Protein AF-A0A161IKI2-F1 (afdb_monomer_lite)

InterPro domains:
  IPR018076 Type II secretion system protein GspF domain [PF00482] (175-266)

Structure (mmCIF, N/CA/C/O backbone):
data_AF-A0A161IKI2-F1
#
_entry.id   AF-A0A161IKI2-F1
#
loop_
_atom_site.group_PDB
_atom_site.id
_atom_site.type_symbol
_atom_site.label_atom_id
_atom_site.label_alt_id
_atom_site.label_comp_id
_atom_site.label_asym_id
_atom_site.label_entity_id
_atom_site.label_seq_id
_atom_site.pdbx_PDB_ins_code
_atom_site.Cartn_x
_atom_site.Cartn_y
_atom_site.Cartn_z
_atom_site.occupancy
_atom_site.B_iso_or_equiv
_atom_site.auth_seq_id
_atom_site.auth_comp_id
_atom_site.auth_asym_id
_atom_site.auth_atom_id
_atom_site.pdbx_PDB_model_num
ATOM 1 N N . MET A 1 1 ? 37.935 5.167 -38.528 1.00 53.22 1 MET A N 1
ATOM 2 C CA . MET A 1 1 ? 38.241 5.316 -37.086 1.00 53.22 1 MET A CA 1
ATOM 3 C C . MET A 1 1 ? 38.721 3.971 -36.573 1.00 53.22 1 MET A C 1
ATOM 5 O O . MET A 1 1 ? 38.191 2.967 -37.030 1.00 53.22 1 MET A O 1
ATOM 9 N N . THR A 1 2 ? 39.743 3.918 -35.716 1.00 79.94 2 THR A N 1
ATOM 10 C CA . THR A 1 2 ? 40.257 2.631 -35.223 1.00 79.94 2 THR A CA 1
ATOM 11 C C . THR A 1 2 ? 39.211 1.949 -34.329 1.00 79.94 2 THR A C 1
ATOM 13 O O . THR A 1 2 ? 38.494 2.644 -33.603 1.00 79.94 2 THR A O 1
ATOM 16 N N . PRO A 1 3 ? 39.105 0.608 -34.340 1.00 67.31 3 PRO A N 1
ATOM 17 C CA . PRO A 1 3 ? 38.161 -0.118 -33.481 1.00 67.31 3 PRO A CA 1
ATOM 18 C C . PRO A 1 3 ? 38.389 0.181 -31.988 1.00 67.31 3 PRO A C 1
ATOM 20 O O . PRO A 1 3 ? 37.441 0.224 -31.208 1.00 67.31 3 PRO A O 1
ATOM 23 N N . ALA A 1 4 ? 39.629 0.508 -31.606 1.00 61.78 4 ALA A N 1
ATOM 24 C CA . ALA A 1 4 ? 39.979 0.988 -30.271 1.00 61.78 4 ALA A CA 1
ATOM 25 C C . ALA A 1 4 ? 39.339 2.348 -29.923 1.00 61.78 4 ALA A C 1
ATOM 27 O O . ALA A 1 4 ? 38.861 2.532 -28.807 1.00 61.78 4 ALA A O 1
ATOM 28 N N . ALA A 1 5 ? 39.278 3.288 -30.873 1.00 67.00 5 ALA A N 1
ATOM 29 C CA . ALA A 1 5 ? 38.638 4.588 -30.662 1.00 67.00 5 ALA A CA 1
ATOM 30 C C . ALA A 1 5 ? 37.111 4.462 -30.533 1.00 67.00 5 ALA A C 1
ATOM 32 O O . ALA A 1 5 ? 36.503 5.143 -29.710 1.00 67.00 5 ALA A O 1
ATOM 33 N N . LEU A 1 6 ? 36.500 3.549 -31.295 1.00 67.69 6 LEU A N 1
ATOM 34 C CA . LEU A 1 6 ? 35.080 3.208 -31.162 1.00 67.69 6 LEU A CA 1
ATOM 35 C C . LEU A 1 6 ? 34.777 2.574 -29.798 1.00 67.69 6 LEU A C 1
ATOM 37 O O . LEU A 1 6 ? 33.847 3.006 -29.122 1.00 67.69 6 LEU A O 1
ATOM 41 N N . GLY A 1 7 ? 35.597 1.618 -29.351 1.00 62.91 7 GLY A N 1
ATOM 42 C CA . GLY A 1 7 ? 35.457 1.002 -28.028 1.00 62.91 7 GLY A CA 1
ATOM 43 C C . GLY A 1 7 ? 35.599 2.006 -26.879 1.00 62.91 7 GLY A C 1
ATOM 44 O O . GLY A 1 7 ? 34.795 1.995 -25.948 1.00 62.91 7 GLY A O 1
ATOM 45 N N . ALA A 1 8 ? 36.567 2.923 -26.969 1.00 69.38 8 ALA A N 1
ATOM 46 C CA . ALA A 1 8 ? 36.765 3.976 -25.972 1.00 69.38 8 ALA A CA 1
ATOM 47 C C . ALA A 1 8 ? 35.570 4.941 -25.893 1.00 69.38 8 ALA A C 1
ATOM 49 O O . ALA A 1 8 ? 35.154 5.321 -24.799 1.00 69.38 8 ALA A O 1
ATOM 50 N N . LEU A 1 9 ? 34.982 5.299 -27.038 1.00 69.75 9 LEU A N 1
ATOM 51 C CA . LEU A 1 9 ? 33.833 6.201 -27.108 1.00 69.75 9 LEU A CA 1
ATOM 52 C C . LEU A 1 9 ? 32.558 5.545 -26.550 1.00 69.75 9 LEU A C 1
ATOM 54 O O . LEU A 1 9 ? 31.821 6.173 -25.793 1.00 69.75 9 LEU A O 1
ATOM 58 N N . VAL A 1 10 ? 32.346 4.258 -26.840 1.00 64.81 10 VAL A N 1
ATOM 59 C CA . VAL A 1 10 ? 31.252 3.459 -26.263 1.00 64.81 10 VAL A CA 1
ATOM 60 C C . VAL A 1 10 ? 31.408 3.319 -24.745 1.00 64.81 10 VAL A C 1
ATOM 62 O O . VAL A 1 10 ? 30.442 3.522 -24.007 1.00 64.81 10 VAL A O 1
ATOM 65 N N . GLY A 1 11 ? 32.624 3.042 -24.263 1.00 64.56 11 GLY A N 1
ATOM 66 C CA . GLY A 1 11 ? 32.928 2.973 -22.832 1.00 64.56 11 GLY A CA 1
ATOM 67 C C . GLY A 1 11 ? 32.709 4.306 -22.112 1.00 64.56 11 GLY A C 1
ATOM 68 O O . GLY A 1 11 ? 32.160 4.324 -21.011 1.00 64.56 11 GLY A O 1
ATOM 69 N N . LEU A 1 12 ? 33.055 5.427 -22.752 1.00 73.38 12 LEU A N 1
ATOM 70 C CA . LEU A 1 12 ? 32.809 6.771 -22.226 1.00 73.38 12 LEU A CA 1
ATOM 71 C C . LEU A 1 12 ? 31.316 7.084 -22.116 1.00 73.38 12 LEU A C 1
ATOM 73 O O . LEU A 1 12 ? 30.890 7.594 -21.086 1.00 73.38 12 LEU A O 1
ATOM 77 N N . ILE A 1 13 ? 30.513 6.750 -23.130 1.00 63.44 13 ILE A N 1
ATOM 78 C CA . ILE A 1 13 ? 29.061 6.990 -23.109 1.00 63.44 13 ILE A CA 1
ATOM 79 C C . ILE A 1 13 ? 28.379 6.114 -22.049 1.00 63.44 13 ILE A C 1
ATOM 81 O O . ILE A 1 13 ? 27.569 6.616 -21.268 1.00 63.44 13 ILE A O 1
ATOM 85 N N . ALA A 1 14 ? 28.735 4.827 -21.970 1.00 59.94 14 ALA A N 1
ATOM 86 C CA . ALA A 1 14 ? 28.201 3.913 -20.960 1.00 59.94 14 ALA A CA 1
ATOM 87 C C . ALA A 1 14 ? 28.621 4.320 -19.535 1.00 59.94 14 ALA A C 1
ATOM 89 O O . ALA A 1 14 ? 27.790 4.351 -18.626 1.00 59.94 14 ALA A O 1
ATOM 90 N N . GLY A 1 15 ? 29.889 4.698 -19.349 1.00 65.31 15 GLY A N 1
ATOM 91 C CA . GLY A 1 15 ? 30.415 5.202 -18.081 1.00 65.31 15 GLY A CA 1
ATOM 92 C C . GLY A 1 15 ? 29.768 6.522 -17.661 1.00 65.31 15 GLY A C 1
ATOM 93 O O . GLY A 1 15 ? 29.377 6.671 -16.506 1.00 65.31 15 GLY A O 1
ATOM 94 N N . LEU A 1 16 ? 29.567 7.455 -18.597 1.00 69.00 16 LEU A N 1
ATOM 95 C CA . LEU A 1 16 ? 28.878 8.722 -18.345 1.00 69.00 16 LEU A CA 1
ATOM 96 C C . LEU A 1 16 ? 27.410 8.491 -17.963 1.00 69.00 16 LEU A C 1
ATOM 98 O O . LEU A 1 16 ? 26.922 9.109 -17.019 1.00 69.00 16 LEU A O 1
ATOM 102 N N . GLY A 1 17 ? 26.725 7.558 -18.633 1.00 56.88 17 GLY A N 1
ATOM 103 C CA . GLY A 1 17 ? 25.372 7.132 -18.270 1.00 56.88 17 GLY A CA 1
ATOM 104 C C . GLY A 1 17 ? 25.302 6.575 -16.845 1.00 56.88 17 GLY A C 1
ATOM 105 O O . GLY A 1 17 ? 24.459 7.000 -16.055 1.00 56.88 17 GLY A O 1
ATOM 106 N N . LEU A 1 18 ? 26.241 5.698 -16.475 1.00 63.50 18 LEU A N 1
ATOM 107 C CA . LEU A 1 18 ? 26.339 5.130 -15.126 1.00 63.50 18 LEU A CA 1
ATOM 108 C C . LEU A 1 18 ? 26.611 6.211 -14.059 1.00 63.50 18 LEU A C 1
ATOM 110 O O . LEU A 1 18 ? 25.996 6.205 -12.991 1.00 63.50 18 LEU A O 1
ATOM 114 N N . VAL A 1 19 ? 27.490 7.175 -14.356 1.00 70.31 19 VAL A N 1
ATOM 115 C CA . VAL A 1 19 ? 27.833 8.300 -13.466 1.00 70.31 19 VAL A CA 1
ATOM 116 C C . VAL A 1 19 ? 26.664 9.279 -13.309 1.00 70.31 19 VAL A C 1
ATOM 118 O O . VAL A 1 19 ? 26.424 9.779 -12.207 1.00 70.31 19 VAL A O 1
ATOM 121 N N . LEU A 1 20 ? 25.886 9.536 -14.362 1.00 63.03 20 LEU A N 1
ATOM 122 C CA . LEU A 1 20 ? 24.679 10.368 -14.286 1.00 63.03 20 LEU A CA 1
ATOM 123 C C . LEU A 1 20 ? 23.581 9.706 -13.443 1.00 63.03 20 LEU A C 1
ATOM 125 O O . LEU A 1 20 ? 22.958 10.376 -12.619 1.00 63.03 20 LEU A O 1
ATOM 129 N N . VAL A 1 21 ? 23.404 8.387 -13.553 1.00 57.03 21 VAL A N 1
ATOM 130 C CA . VAL A 1 21 ? 22.492 7.624 -12.683 1.00 57.03 21 VAL A CA 1
ATOM 131 C C . VAL A 1 21 ? 22.960 7.668 -11.227 1.00 57.03 21 VAL A C 1
ATOM 133 O O . VAL A 1 21 ? 22.181 8.022 -10.341 1.00 57.03 21 VAL A O 1
ATOM 136 N N . ALA A 1 22 ? 24.240 7.384 -10.966 1.00 62.97 22 ALA A N 1
ATOM 137 C CA . ALA A 1 22 ? 24.797 7.398 -9.613 1.00 62.97 22 ALA A CA 1
ATOM 138 C C . ALA A 1 22 ? 24.740 8.797 -8.971 1.00 62.97 22 ALA A C 1
ATOM 140 O O . ALA A 1 22 ? 24.419 8.936 -7.790 1.00 62.97 22 ALA A O 1
ATOM 141 N N . SER A 1 23 ? 25.003 9.852 -9.746 1.00 61.38 23 SER A N 1
ATOM 142 C CA . SER A 1 23 ? 24.927 11.236 -9.268 1.00 61.38 23 SER A CA 1
ATOM 143 C C . SER A 1 23 ? 23.487 11.717 -9.064 1.00 61.38 23 SER A C 1
ATOM 145 O O . SER A 1 23 ? 23.227 12.419 -8.087 1.00 61.38 23 SER A O 1
ATOM 147 N N . GLY A 1 24 ? 22.538 11.290 -9.901 1.00 53.19 24 GLY A N 1
ATOM 148 C CA . GLY A 1 24 ? 21.109 11.568 -9.731 1.00 53.19 24 GLY A CA 1
ATOM 149 C C . GLY A 1 24 ? 20.514 10.908 -8.485 1.00 53.19 24 GLY A C 1
ATOM 150 O O . GLY A 1 24 ? 19.720 11.528 -7.781 1.00 53.19 24 GLY A O 1
ATOM 151 N N . VAL A 1 25 ? 20.951 9.688 -8.159 1.00 58.97 25 VAL A N 1
ATOM 152 C CA . VAL A 1 25 ? 20.586 8.996 -6.910 1.00 58.97 25 VAL A CA 1
ATOM 153 C C . VAL A 1 25 ? 21.212 9.685 -5.688 1.00 58.97 25 VAL A C 1
ATOM 155 O O . VAL A 1 25 ? 20.575 9.780 -4.641 1.00 58.97 25 VAL A O 1
ATOM 158 N N . ARG A 1 26 ? 22.426 10.239 -5.819 1.00 51.78 26 ARG A N 1
ATOM 159 C CA . ARG A 1 26 ? 23.157 10.889 -4.714 1.00 51.78 26 ARG A CA 1
ATOM 160 C C . ARG A 1 26 ? 22.729 12.338 -4.436 1.00 51.78 26 ARG A C 1
ATOM 162 O O . ARG A 1 26 ? 22.890 12.799 -3.311 1.00 51.78 26 ARG A O 1
ATOM 169 N N . ARG A 1 27 ? 22.175 13.057 -5.423 1.00 47.88 27 ARG A N 1
ATOM 170 C CA . ARG A 1 27 ? 21.750 14.471 -5.298 1.00 47.88 27 ARG A CA 1
ATOM 171 C C . ARG A 1 27 ? 20.345 14.679 -4.716 1.00 47.88 27 ARG A C 1
ATOM 173 O O . ARG A 1 27 ? 19.950 15.819 -4.510 1.00 47.88 27 ARG A O 1
ATOM 180 N N . ARG A 1 28 ? 19.586 13.623 -4.405 1.00 49.91 28 ARG A N 1
ATOM 181 C CA . ARG A 1 28 ? 18.212 13.740 -3.874 1.00 49.91 28 ARG A CA 1
ATOM 182 C C . ARG A 1 28 ? 18.156 13.942 -2.355 1.00 49.91 28 ARG A C 1
ATOM 184 O O . ARG A 1 28 ? 17.514 13.180 -1.639 1.00 49.91 28 ARG A O 1
ATOM 191 N N . ARG A 1 29 ? 18.786 15.009 -1.860 1.00 41.00 29 ARG A N 1
ATOM 192 C CA . ARG A 1 29 ? 18.365 15.640 -0.602 1.00 41.00 29 ARG A CA 1
ATOM 193 C C . ARG A 1 29 ? 18.055 17.117 -0.857 1.00 41.00 29 ARG A C 1
ATOM 195 O O . ARG A 1 29 ? 18.974 17.908 -1.003 1.00 41.00 29 ARG A O 1
ATOM 202 N N . ILE A 1 30 ? 16.751 17.420 -0.808 1.00 47.75 30 ILE A N 1
ATOM 203 C CA . ILE A 1 30 ? 16.123 18.712 -0.469 1.00 47.75 30 ILE A CA 1
ATOM 204 C C . ILE A 1 30 ? 16.106 19.792 -1.574 1.00 47.75 30 ILE A C 1
ATOM 206 O O . ILE A 1 30 ? 17.152 20.283 -1.978 1.00 47.75 30 ILE A O 1
ATOM 210 N N . SER A 1 31 ? 14.909 20.290 -1.922 1.00 37.66 31 SER A N 1
ATOM 211 C CA . SER A 1 31 ? 14.646 21.742 -1.935 1.00 37.66 31 SER A CA 1
ATOM 212 C C . SER A 1 31 ? 13.172 22.061 -1.643 1.00 37.66 31 SER A C 1
ATOM 214 O O . SER A 1 31 ? 12.256 21.306 -1.955 1.00 37.66 31 SER A O 1
ATOM 216 N N . LEU A 1 32 ? 12.990 23.186 -0.953 1.00 43.16 32 LEU A N 1
ATOM 217 C CA . LEU A 1 32 ? 11.772 23.728 -0.340 1.00 43.16 32 LEU A CA 1
ATOM 218 C C . LEU A 1 32 ? 10.740 24.283 -1.342 1.00 43.16 32 LEU A C 1
ATOM 220 O O . LEU A 1 32 ? 9.734 24.861 -0.928 1.00 43.16 32 LEU A O 1
ATOM 224 N N . ASP A 1 33 ? 10.963 24.088 -2.638 1.00 47.38 33 ASP A N 1
ATOM 225 C CA . ASP A 1 33 ? 10.169 24.693 -3.713 1.00 47.38 33 ASP A CA 1
ATOM 226 C C . ASP A 1 33 ? 8.793 24.011 -3.883 1.00 47.38 33 ASP A C 1
ATOM 228 O O . ASP A 1 33 ? 7.840 24.608 -4.384 1.00 47.38 33 ASP A O 1
ATOM 232 N N . GLU A 1 34 ? 8.646 22.783 -3.368 1.00 49.84 34 GLU A N 1
ATOM 233 C CA . GLU A 1 34 ? 7.439 21.943 -3.471 1.00 49.84 34 GLU A CA 1
ATOM 234 C C . GLU A 1 34 ? 6.262 22.441 -2.594 1.00 49.84 34 GLU A C 1
ATOM 236 O O . GLU A 1 34 ? 5.126 21.996 -2.755 1.00 49.84 34 GLU A O 1
ATOM 241 N N . ARG A 1 35 ? 6.486 23.423 -1.700 1.00 50.16 35 ARG A N 1
ATOM 242 C CA . ARG A 1 35 ? 5.438 23.991 -0.819 1.00 50.16 35 ARG A CA 1
ATOM 243 C C . ARG A 1 35 ? 4.521 25.018 -1.494 1.00 50.16 35 ARG A C 1
ATOM 245 O O . ARG A 1 35 ? 3.471 25.332 -0.940 1.00 50.16 35 ARG A O 1
ATOM 252 N N . LEU A 1 36 ? 4.884 25.534 -2.670 1.00 51.06 36 LEU A N 1
ATOM 253 C CA . LEU A 1 36 ? 4.123 26.586 -3.368 1.00 51.06 36 LEU A CA 1
ATOM 254 C C . LEU A 1 36 ? 3.281 26.068 -4.549 1.00 51.06 36 LEU A C 1
ATOM 256 O O . LEU A 1 36 ? 2.472 26.812 -5.104 1.00 51.06 36 LEU A O 1
ATOM 260 N N . ALA A 1 37 ? 3.396 24.781 -4.889 1.00 52.16 37 ALA A N 1
ATOM 261 C CA . ALA A 1 37 ? 2.654 24.158 -5.984 1.00 52.16 37 ALA A CA 1
ATOM 262 C C . ALA A 1 37 ? 1.118 24.024 -5.805 1.00 52.16 37 ALA A C 1
ATOM 264 O O . ALA A 1 37 ? 0.431 23.984 -6.830 1.00 52.16 37 ALA A O 1
ATOM 265 N N . PRO A 1 38 ? 0.510 23.980 -4.595 1.00 52.00 38 PRO A N 1
ATOM 266 C CA . PRO A 1 38 ? -0.932 23.729 -4.507 1.00 52.00 38 PRO A CA 1
ATOM 267 C C . PRO A 1 38 ? -1.823 24.918 -4.921 1.00 52.00 38 PRO A C 1
ATOM 269 O O . PRO A 1 38 ? -3.029 24.729 -5.088 1.00 52.00 38 PRO A O 1
ATOM 272 N N . THR A 1 39 ? -1.276 26.121 -5.139 1.00 49.91 39 THR A N 1
ATOM 273 C CA . THR A 1 39 ? -2.086 27.337 -5.378 1.00 49.91 39 THR A CA 1
ATOM 274 C C . THR A 1 39 ? -2.294 27.685 -6.856 1.00 49.91 39 THR A C 1
ATOM 276 O O . THR A 1 39 ? -3.120 28.538 -7.174 1.00 49.91 39 THR A O 1
ATOM 279 N N . LEU A 1 40 ? -1.619 27.011 -7.791 1.00 46.28 40 LEU A N 1
ATOM 280 C CA . LEU A 1 40 ? -1.776 27.273 -9.226 1.00 46.28 40 LEU A CA 1
ATOM 281 C C . LEU A 1 40 ? -2.424 26.073 -9.917 1.00 46.28 40 LEU A C 1
ATOM 283 O O . LEU A 1 40 ? -1.767 25.225 -10.510 1.00 46.28 40 LEU A O 1
ATOM 287 N N . ARG A 1 41 ? -3.758 26.015 -9.843 1.00 52.22 41 ARG A N 1
ATOM 288 C CA . ARG A 1 41 ? -4.591 25.162 -10.703 1.00 52.22 41 ARG A CA 1
ATOM 289 C C . ARG A 1 41 ? -4.964 25.916 -11.983 1.00 52.22 41 ARG A C 1
ATOM 291 O O . ARG A 1 41 ? -5.851 26.767 -11.925 1.00 52.22 41 ARG A O 1
ATOM 298 N N . PRO A 1 42 ? -4.471 25.496 -13.155 1.00 45.06 42 PRO A N 1
ATOM 299 C CA . PRO A 1 42 ? -5.238 25.593 -14.384 1.00 45.06 42 PRO A CA 1
ATOM 300 C C . PRO A 1 42 ? -5.970 24.268 -14.613 1.00 45.06 42 PRO A C 1
ATOM 302 O O . PRO A 1 42 ? -5.373 23.200 -14.743 1.00 45.06 42 PRO A O 1
ATOM 305 N N . ARG A 1 43 ? -7.303 24.336 -14.650 1.00 44.19 43 ARG A N 1
ATOM 306 C CA . ARG A 1 43 ? -8.145 23.292 -15.238 1.00 44.19 43 ARG A CA 1
ATOM 307 C C . ARG A 1 43 ? -7.892 23.281 -16.746 1.00 44.19 43 ARG A C 1
ATOM 309 O O . ARG A 1 43 ? -8.475 24.103 -17.442 1.00 44.19 43 ARG A O 1
ATOM 316 N N . ASP A 1 44 ? -7.125 22.325 -17.255 1.00 39.47 44 ASP A N 1
ATOM 317 C CA . ASP A 1 44 ? -7.138 22.022 -18.688 1.00 39.47 44 ASP A CA 1
ATOM 318 C C . ASP A 1 44 ? -8.035 20.811 -18.961 1.00 39.47 44 ASP A C 1
ATOM 320 O O . ASP A 1 44 ? -7.640 19.648 -18.898 1.00 39.47 44 ASP A O 1
ATOM 324 N N . ARG A 1 45 ? -9.298 21.120 -19.270 1.00 44.19 45 ARG A N 1
ATOM 325 C CA . ARG A 1 45 ? -10.131 20.287 -20.139 1.00 44.19 45 ARG A CA 1
ATOM 326 C C . ARG A 1 45 ? -9.679 20.572 -21.569 1.00 44.19 45 ARG A C 1
ATOM 328 O O . ARG A 1 45 ? -10.021 21.628 -22.092 1.00 44.19 45 ARG A O 1
ATOM 335 N N . ARG A 1 46 ? -8.959 19.657 -22.222 1.00 32.97 46 ARG A N 1
ATOM 336 C CA . ARG A 1 46 ? -8.732 19.750 -23.674 1.00 32.97 46 ARG A CA 1
ATOM 337 C C . ARG A 1 46 ? -9.035 18.430 -24.379 1.00 32.97 46 ARG A C 1
ATOM 339 O O . ARG A 1 46 ? -8.316 17.450 -24.239 1.00 32.97 46 ARG A O 1
ATOM 346 N N . SER A 1 47 ? -10.167 18.472 -25.084 1.00 34.47 47 SER A N 1
ATOM 347 C CA . SER A 1 47 ? -10.572 17.754 -26.297 1.00 34.47 47 SER A CA 1
ATOM 348 C C . SER A 1 47 ? -9.672 16.632 -26.810 1.00 34.47 47 SER A C 1
ATOM 350 O O . SER A 1 47 ? -8.639 16.875 -27.424 1.00 34.47 47 SER A O 1
ATOM 352 N N . ALA A 1 48 ? -10.201 15.412 -26.732 1.00 49.38 48 ALA A N 1
ATOM 353 C CA . ALA A 1 48 ? -9.736 14.222 -27.443 1.00 49.38 48 ALA A CA 1
ATOM 354 C C . ALA A 1 48 ? -10.156 14.181 -28.936 1.00 49.38 48 ALA A C 1
ATOM 356 O O . ALA A 1 48 ? -10.196 13.112 -29.528 1.00 49.38 48 ALA A O 1
ATOM 357 N N . LEU A 1 49 ? -10.501 15.323 -29.546 1.00 45.16 49 LEU A N 1
ATOM 358 C CA . LEU A 1 49 ? -11.064 15.403 -30.909 1.00 45.16 49 LEU A CA 1
ATOM 359 C C . LEU A 1 49 ? -10.131 16.038 -31.956 1.00 45.16 49 LEU A C 1
ATOM 361 O O . LEU A 1 49 ? -10.540 16.240 -33.090 1.00 45.16 49 LEU A O 1
ATOM 365 N N . LEU A 1 50 ? -8.884 16.344 -31.592 1.00 41.25 50 LEU A N 1
ATOM 366 C CA . LEU A 1 50 ? -7.866 16.911 -32.489 1.00 41.25 50 LEU A CA 1
ATOM 367 C C . LEU A 1 50 ? -6.513 16.241 -32.232 1.00 41.25 50 LEU A C 1
ATOM 369 O O . LEU A 1 50 ? -5.524 16.885 -31.891 1.00 41.25 50 LEU A O 1
ATOM 373 N N . ARG A 1 51 ? -6.484 14.913 -32.344 1.00 35.97 51 ARG A N 1
ATOM 374 C CA . ARG A 1 51 ? -5.233 14.154 -32.408 1.00 35.97 51 ARG A CA 1
ATOM 375 C C . ARG A 1 51 ? -5.151 13.478 -33.767 1.00 35.97 51 ARG A C 1
ATOM 377 O O . ARG A 1 51 ? -5.182 12.262 -33.867 1.00 35.97 51 ARG A O 1
ATOM 384 N N . ASP A 1 52 ? -5.098 14.312 -34.797 1.00 40.16 52 ASP A N 1
ATOM 385 C CA . ASP A 1 52 ? -4.551 13.904 -36.081 1.00 40.16 52 ASP A CA 1
ATOM 386 C C . ASP A 1 52 ? -3.052 14.192 -36.000 1.00 40.16 52 ASP A C 1
ATOM 388 O O . ASP A 1 52 ? -2.623 15.323 -35.763 1.00 40.16 52 ASP A O 1
ATOM 392 N N . SER A 1 53 ? -2.252 13.137 -36.018 1.00 39.59 53 SER A N 1
ATOM 393 C CA . SER A 1 53 ? -0.797 13.226 -36.050 1.00 39.59 53 SER A CA 1
ATOM 394 C C . SER A 1 53 ? -0.362 12.534 -37.324 1.00 39.59 53 SER A C 1
ATOM 396 O O . SER A 1 53 ? -0.096 11.335 -37.333 1.00 39.59 53 SER A O 1
ATOM 398 N N . ASP A 1 54 ? -0.339 13.312 -38.403 1.00 42.03 54 ASP A N 1
ATOM 399 C CA . ASP A 1 54 ? 0.337 12.956 -39.640 1.00 42.03 54 ASP A CA 1
ATOM 400 C C . ASP A 1 54 ? 1.811 12.671 -39.331 1.00 42.03 54 ASP A C 1
ATOM 402 O O . ASP A 1 54 ? 2.607 13.571 -39.053 1.00 42.03 54 ASP A O 1
ATOM 406 N N . VAL A 1 55 ? 2.173 11.390 -39.354 1.00 46.94 55 VAL A N 1
ATOM 407 C CA . VAL A 1 55 ? 3.566 10.945 -39.333 1.00 46.94 55 VAL A CA 1
ATOM 408 C C . VAL A 1 55 ? 4.086 11.002 -40.776 1.00 46.94 55 VAL A C 1
ATOM 410 O O . VAL A 1 55 ? 3.496 10.361 -41.652 1.00 46.94 55 VAL A O 1
ATOM 413 N N . PRO A 1 56 ? 5.174 11.738 -41.072 1.00 43.28 56 PRO A N 1
ATOM 414 C CA . PRO A 1 56 ? 5.769 11.753 -42.404 1.00 43.28 56 PRO A CA 1
ATOM 415 C C . PRO A 1 56 ? 6.250 10.347 -42.805 1.00 43.28 56 PRO A C 1
ATOM 417 O O . PRO A 1 56 ? 7.192 9.807 -42.225 1.00 43.28 56 PRO A O 1
ATOM 420 N N . ARG A 1 57 ? 5.593 9.748 -43.806 1.00 46.94 57 ARG A N 1
ATOM 421 C CA . ARG A 1 57 ? 5.890 8.411 -44.355 1.00 46.94 57 ARG A CA 1
ATOM 422 C C . ARG A 1 57 ? 7.095 8.451 -45.296 1.00 46.94 57 ARG A C 1
ATOM 424 O O . ARG A 1 57 ? 6.928 8.504 -46.514 1.00 46.94 57 ARG A O 1
ATOM 431 N N . THR A 1 58 ? 8.310 8.446 -44.753 1.00 48.75 58 THR A N 1
ATOM 432 C CA . THR A 1 58 ? 9.542 8.533 -45.564 1.00 48.75 58 THR A CA 1
ATOM 433 C C . THR A 1 58 ? 10.491 7.331 -45.443 1.00 48.75 58 THR A C 1
ATOM 435 O O . THR A 1 58 ? 11.645 7.445 -45.845 1.00 48.75 58 THR A O 1
ATOM 438 N N . LEU A 1 59 ? 10.048 6.158 -44.952 1.00 44.59 59 LEU A N 1
ATOM 439 C CA . LEU A 1 59 ? 10.952 5.021 -44.671 1.00 44.59 59 LEU A CA 1
ATOM 440 C C . LEU A 1 59 ? 10.470 3.618 -45.133 1.00 44.59 59 LEU A C 1
ATOM 442 O O . LEU A 1 59 ? 10.418 2.697 -44.334 1.00 44.59 59 LEU A O 1
ATOM 446 N N . GLY A 1 60 ? 10.255 3.412 -46.439 1.00 67.00 60 GLY A N 1
ATOM 447 C CA . GLY A 1 60 ? 10.489 2.138 -47.170 1.00 67.00 60 GLY A CA 1
ATOM 448 C C . GLY A 1 60 ? 9.983 0.768 -46.622 1.00 67.00 60 GLY A C 1
ATOM 449 O O . GLY A 1 60 ? 9.164 0.682 -45.714 1.00 67.00 60 GLY A O 1
ATOM 450 N N . PRO A 1 61 ? 10.465 -0.369 -47.187 1.00 62.25 61 PRO A N 1
ATOM 451 C CA . PRO A 1 61 ? 10.010 -1.738 -46.854 1.00 62.25 61 PRO A CA 1
ATOM 452 C C . PRO A 1 61 ? 10.245 -2.167 -45.397 1.00 62.25 61 PRO A C 1
ATOM 454 O O . PRO A 1 61 ? 9.586 -3.080 -44.902 1.00 62.25 61 PRO A O 1
ATOM 457 N N . LEU A 1 62 ? 11.177 -1.502 -44.712 1.00 50.16 62 LEU A N 1
ATOM 458 C CA . LEU A 1 62 ? 11.503 -1.733 -43.305 1.00 50.16 62 LEU A CA 1
ATOM 459 C C . LEU A 1 62 ? 10.345 -1.394 -42.365 1.00 50.16 62 LEU A C 1
ATOM 461 O O . LEU A 1 62 ? 10.183 -2.064 -41.346 1.00 50.16 62 LEU A O 1
ATOM 465 N N . GLU A 1 63 ? 9.500 -0.432 -42.743 1.00 54.66 63 GLU A N 1
ATOM 466 C CA . GLU A 1 63 ? 8.290 -0.068 -42.008 1.00 54.66 63 GLU A CA 1
ATOM 467 C C . GLU A 1 63 ? 7.334 -1.263 -41.876 1.00 54.66 63 GLU A C 1
ATOM 469 O O . GLU A 1 63 ? 6.771 -1.476 -40.812 1.00 54.66 63 GLU A O 1
ATOM 474 N N . ARG A 1 64 ? 7.221 -2.135 -42.889 1.00 58.22 64 ARG A N 1
ATOM 475 C CA . ARG A 1 64 ? 6.311 -3.300 -42.845 1.00 58.22 64 ARG A CA 1
ATOM 476 C C . ARG A 1 64 ? 6.797 -4.448 -41.956 1.00 58.22 64 ARG A C 1
ATOM 478 O O . ARG A 1 64 ? 5.977 -5.239 -41.503 1.00 58.22 64 ARG A O 1
ATOM 485 N N . LEU A 1 65 ? 8.104 -4.542 -41.710 1.00 58.88 65 LEU A N 1
ATOM 486 C CA . LEU A 1 65 ? 8.703 -5.555 -40.831 1.00 58.88 65 LEU A CA 1
ATOM 487 C C . LEU A 1 65 ? 8.758 -5.093 -39.369 1.00 58.88 65 LEU A C 1
ATOM 489 O O . LEU A 1 65 ? 8.584 -5.906 -38.466 1.00 58.88 65 LEU A O 1
ATOM 493 N N . LEU A 1 66 ? 8.975 -3.794 -39.135 1.00 55.22 66 LEU A N 1
ATOM 494 C CA . LEU A 1 66 ? 9.034 -3.200 -37.795 1.00 55.22 66 LEU A CA 1
ATOM 495 C C . LEU A 1 66 ? 7.667 -2.757 -37.261 1.00 55.22 66 LEU A C 1
ATOM 497 O O . LEU A 1 66 ? 7.490 -2.738 -36.046 1.00 55.22 66 LEU A O 1
ATOM 501 N N . ALA A 1 67 ? 6.704 -2.439 -38.132 1.00 59.62 67 ALA A N 1
ATOM 502 C CA . ALA A 1 67 ? 5.364 -2.000 -37.743 1.00 59.62 67 ALA A CA 1
ATOM 503 C C . ALA A 1 67 ? 4.684 -2.898 -36.699 1.00 59.62 67 ALA A C 1
ATOM 505 O O . ALA A 1 67 ? 4.243 -2.343 -35.700 1.00 59.62 67 ALA A O 1
ATOM 506 N N . PRO A 1 68 ? 4.612 -4.238 -36.838 1.00 57.59 68 PRO A N 1
ATOM 507 C CA . PRO A 1 68 ? 3.902 -5.045 -35.847 1.00 57.59 68 PRO A CA 1
ATOM 508 C C . PRO A 1 68 ? 4.585 -5.002 -34.474 1.00 57.59 68 PRO A C 1
ATOM 510 O O . PRO A 1 68 ? 3.909 -4.845 -33.470 1.00 57.59 68 PRO A O 1
ATOM 513 N N . VAL A 1 69 ? 5.921 -5.021 -34.415 1.00 55.66 69 VAL A N 1
ATOM 514 C CA . VAL A 1 69 ? 6.666 -4.984 -33.142 1.00 55.66 69 VAL A CA 1
ATOM 515 C C . VAL A 1 69 ? 6.598 -3.603 -32.487 1.00 55.66 69 VAL A C 1
ATOM 517 O O . VAL A 1 69 ? 6.480 -3.502 -31.271 1.00 55.66 69 VAL A O 1
ATOM 520 N N . VAL A 1 70 ? 6.670 -2.528 -33.273 1.00 52.06 70 VAL A N 1
ATOM 521 C CA . VAL A 1 70 ? 6.589 -1.155 -32.753 1.00 52.06 70 VAL A CA 1
ATOM 522 C C . VAL A 1 70 ? 5.166 -0.818 -32.318 1.00 52.06 70 VAL A C 1
ATOM 524 O O . VAL A 1 70 ? 5.008 -0.183 -31.282 1.00 52.06 70 VAL A O 1
ATOM 527 N N . VAL A 1 71 ? 4.145 -1.269 -33.053 1.00 56.56 71 VAL A N 1
ATOM 528 C CA . VAL A 1 71 ? 2.735 -1.110 -32.669 1.00 56.56 71 VAL A CA 1
ATOM 529 C C . VAL A 1 71 ? 2.415 -1.967 -31.448 1.00 56.56 71 VAL A C 1
ATOM 531 O O . VAL A 1 71 ? 1.825 -1.445 -30.515 1.00 56.56 71 VAL A O 1
ATOM 534 N N . ASP A 1 72 ? 2.896 -3.210 -31.364 1.00 56.88 72 ASP A N 1
ATOM 535 C CA . ASP A 1 72 ? 2.711 -4.044 -30.170 1.00 56.88 72 ASP A CA 1
ATOM 536 C C . ASP A 1 72 ? 3.414 -3.444 -28.946 1.00 56.88 72 ASP A C 1
ATOM 538 O O . ASP A 1 72 ? 2.844 -3.432 -27.858 1.00 56.88 72 ASP A O 1
ATOM 542 N N . VAL A 1 73 ? 4.627 -2.893 -29.097 1.00 50.16 73 VAL A N 1
ATOM 543 C CA . VAL A 1 73 ? 5.322 -2.204 -27.998 1.00 50.16 73 VAL A CA 1
ATOM 544 C C . VAL A 1 73 ? 4.638 -0.884 -27.648 1.00 50.16 73 VAL A C 1
ATOM 546 O O . VAL A 1 73 ? 4.561 -0.571 -26.466 1.00 50.16 73 VAL A O 1
ATOM 549 N N . ALA A 1 74 ? 4.120 -0.128 -28.619 1.00 50.03 74 ALA A N 1
ATOM 550 C CA . ALA A 1 74 ? 3.400 1.123 -28.386 1.00 50.03 74 ALA A CA 1
ATOM 551 C C . ALA A 1 74 ? 2.043 0.884 -27.710 1.00 50.03 74 ALA A C 1
ATOM 553 O O . ALA A 1 74 ? 1.760 1.524 -26.703 1.00 50.03 74 ALA A O 1
ATOM 554 N N . ASP A 1 75 ? 1.266 -0.097 -28.167 1.00 51.16 75 ASP A N 1
ATOM 555 C CA . ASP A 1 75 ? 0.017 -0.532 -27.538 1.00 51.16 75 ASP A CA 1
ATOM 556 C C . ASP A 1 75 ? 0.278 -1.106 -26.142 1.00 51.16 75 ASP A C 1
ATOM 558 O O . ASP A 1 75 ? -0.500 -0.891 -25.210 1.00 51.16 75 ASP A O 1
ATOM 562 N N . TRP A 1 76 ? 1.395 -1.812 -25.954 1.00 50.25 76 TRP A N 1
ATOM 563 C CA . TRP A 1 76 ? 1.840 -2.253 -24.637 1.00 50.25 76 TRP A CA 1
ATOM 564 C C . TRP A 1 76 ? 2.240 -1.064 -23.752 1.00 50.25 76 TRP A C 1
ATOM 566 O O . TRP A 1 76 ? 1.890 -1.051 -22.574 1.00 50.25 76 TRP A O 1
ATOM 576 N N . PHE A 1 77 ? 2.881 -0.030 -24.309 1.00 50.31 77 PHE A N 1
ATOM 577 C CA . PHE A 1 77 ? 3.254 1.208 -23.614 1.00 50.31 77 PHE A CA 1
ATOM 578 C C . PHE A 1 77 ? 2.038 2.065 -23.246 1.00 50.31 77 PHE A C 1
ATOM 580 O O . PHE A 1 77 ? 2.011 2.646 -22.165 1.00 50.31 77 PHE A O 1
ATOM 587 N N . GLU A 1 78 ? 1.009 2.114 -24.093 1.00 51.16 78 GLU A N 1
ATOM 588 C CA . GLU A 1 78 ? -0.265 2.777 -23.803 1.00 51.16 78 GLU A CA 1
ATOM 589 C C . GLU A 1 78 ? -1.064 2.011 -22.743 1.00 51.16 78 GLU A C 1
ATOM 591 O O . GLU A 1 78 ? -1.631 2.624 -21.839 1.00 51.16 78 GLU A O 1
ATOM 596 N N . ARG A 1 79 ? -1.021 0.671 -22.758 1.00 53.53 79 ARG A N 1
ATOM 597 C CA . ARG A 1 79 ? -1.576 -0.171 -21.679 1.00 53.53 79 ARG A CA 1
ATOM 598 C C . ARG A 1 79 ? -0.782 -0.058 -20.371 1.00 53.53 79 ARG A C 1
ATOM 600 O O . ARG A 1 79 ? -1.357 -0.215 -19.296 1.00 53.53 79 ARG A O 1
ATOM 607 N N . LEU A 1 80 ? 0.520 0.223 -20.449 1.00 50.59 80 LEU A N 1
ATOM 608 C CA . LEU A 1 80 ? 1.420 0.457 -19.310 1.00 50.59 80 LEU A CA 1
ATOM 609 C C . LEU A 1 80 ? 1.470 1.913 -18.847 1.00 50.59 80 LEU A C 1
ATOM 611 O O . LEU A 1 80 ? 2.017 2.187 -17.774 1.00 50.59 80 LEU A O 1
ATOM 615 N N . GLY A 1 81 ? 0.908 2.840 -19.625 1.00 53.91 81 GLY A N 1
ATOM 616 C CA . GLY A 1 81 ? 0.743 4.250 -19.308 1.00 53.91 81 GLY A CA 1
ATOM 617 C C . GLY A 1 81 ? -0.269 4.426 -18.185 1.00 53.91 81 GLY A C 1
ATOM 618 O O . GLY A 1 81 ? -1.326 5.017 -18.377 1.00 53.91 81 GLY A O 1
ATOM 619 N N . SER A 1 82 ? 0.053 3.882 -17.011 1.00 61.66 82 SER A N 1
ATOM 620 C CA . SER A 1 82 ? -0.747 3.970 -15.804 1.00 61.66 82 SER A CA 1
ATOM 621 C C . SER A 1 82 ? -1.136 5.428 -15.581 1.00 61.66 82 SER A C 1
ATOM 623 O O . SER A 1 82 ? -0.314 6.357 -15.670 1.00 61.66 82 SER A O 1
ATOM 625 N N . SER A 1 83 ? -2.435 5.643 -15.371 1.00 71.56 83 SER A N 1
ATOM 626 C CA . SER A 1 83 ? -2.960 6.981 -15.152 1.00 71.56 83 SER A CA 1
ATOM 627 C C . SER A 1 83 ? -2.205 7.614 -13.986 1.00 71.56 83 SER A C 1
ATOM 629 O O . SER A 1 83 ? -1.752 6.919 -13.075 1.00 71.56 83 SER A O 1
ATOM 631 N N . ARG A 1 84 ? -2.076 8.946 -13.960 1.00 73.75 84 ARG A N 1
ATOM 632 C CA . ARG A 1 84 ? -1.473 9.634 -12.801 1.00 73.75 84 ARG A CA 1
ATOM 633 C C . ARG A 1 84 ? -2.118 9.181 -11.485 1.00 73.75 84 ARG A C 1
ATOM 635 O O . ARG A 1 84 ? -1.416 9.040 -10.493 1.00 73.75 84 ARG A O 1
ATOM 642 N N . ALA A 1 85 ? -3.419 8.888 -11.511 1.00 78.69 85 ALA A N 1
ATOM 643 C CA . ALA A 1 85 ? -4.151 8.350 -10.372 1.00 78.69 85 ALA A CA 1
ATOM 644 C C . ALA A 1 85 ? -3.717 6.924 -9.980 1.00 78.69 85 ALA A C 1
ATOM 646 O O . ALA A 1 85 ? -3.686 6.609 -8.797 1.00 78.69 85 ALA A O 1
ATOM 647 N N . ASP A 1 86 ? -3.364 6.064 -10.940 1.00 81.56 86 ASP A N 1
ATOM 648 C CA . ASP A 1 86 ? -2.863 4.712 -10.658 1.00 81.56 86 ASP A CA 1
ATOM 649 C C . ASP A 1 86 ? -1.477 4.751 -10.021 1.00 81.56 86 ASP A C 1
ATOM 651 O O . ASP A 1 86 ? -1.236 4.060 -9.034 1.00 81.56 86 ASP A O 1
ATOM 655 N N . VAL A 1 87 ? -0.580 5.584 -10.557 1.00 82.44 87 VAL A N 1
ATOM 656 C CA . VAL A 1 87 ? 0.764 5.773 -9.994 1.00 82.44 87 VAL A CA 1
ATOM 657 C C . VAL A 1 87 ? 0.672 6.350 -8.587 1.00 82.44 87 VAL A C 1
ATOM 659 O O . VAL A 1 87 ? 1.310 5.825 -7.682 1.00 82.44 87 VAL A O 1
ATOM 662 N N . GLN A 1 88 ? -0.164 7.373 -8.389 1.00 85.12 88 GLN A N 1
ATOM 663 C CA . GLN A 1 88 ? -0.404 7.969 -7.075 1.00 85.12 88 GLN A CA 1
ATOM 664 C C . GLN A 1 88 ? -0.881 6.917 -6.065 1.00 85.12 88 GLN A C 1
ATOM 666 O O . GLN A 1 88 ? -0.277 6.770 -5.009 1.00 85.12 88 GLN A O 1
ATOM 671 N N . ARG A 1 89 ? -1.886 6.107 -6.428 1.00 83.31 89 ARG A N 1
ATOM 672 C CA . ARG A 1 89 ? -2.368 5.010 -5.574 1.00 83.31 89 ARG A CA 1
ATOM 673 C C . ARG A 1 89 ? -1.270 4.001 -5.232 1.00 83.31 89 ARG A C 1
ATOM 675 O O . ARG A 1 89 ? -1.210 3.521 -4.108 1.00 83.31 89 ARG A O 1
ATOM 682 N N . ARG A 1 90 ? -0.408 3.646 -6.191 1.00 83.44 90 ARG A N 1
ATOM 683 C CA . ARG A 1 90 ? 0.710 2.715 -5.951 1.00 83.44 90 ARG A CA 1
ATOM 684 C C . ARG A 1 90 ? 1.780 3.319 -5.041 1.00 83.44 90 ARG A C 1
ATOM 686 O O . ARG A 1 90 ? 2.345 2.588 -4.237 1.00 83.44 90 ARG A O 1
ATOM 693 N N . LEU A 1 91 ? 2.053 4.618 -5.163 1.00 86.62 91 LEU A N 1
ATOM 694 C CA . LEU A 1 91 ? 2.982 5.343 -4.290 1.00 86.62 91 LEU A CA 1
ATOM 695 C C . LEU A 1 91 ? 2.451 5.417 -2.854 1.00 86.62 91 LEU A C 1
ATOM 697 O O . LEU A 1 91 ? 3.191 5.097 -1.928 1.00 86.62 91 LEU A O 1
ATOM 701 N N . GLU A 1 92 ? 1.164 5.734 -2.691 1.00 85.94 92 GLU A N 1
ATOM 702 C CA . GLU A 1 92 ? 0.476 5.736 -1.393 1.00 85.94 92 GLU A CA 1
ATOM 703 C C . GLU A 1 92 ? 0.521 4.349 -0.740 1.00 85.94 92 GLU A C 1
ATOM 705 O O . GLU A 1 92 ? 0.965 4.216 0.399 1.00 85.94 92 GLU A O 1
ATOM 710 N N . ARG A 1 93 ? 0.185 3.289 -1.488 1.00 86.31 93 ARG A N 1
ATOM 711 C CA . ARG A 1 93 ? 0.295 1.904 -0.994 1.00 86.31 93 ARG A CA 1
ATOM 712 C C . ARG A 1 93 ? 1.721 1.520 -0.625 1.00 86.31 93 ARG A C 1
ATOM 714 O O . ARG A 1 93 ? 1.928 0.836 0.370 1.00 86.31 93 ARG A O 1
ATOM 721 N N . ALA A 1 94 ? 2.709 1.982 -1.389 1.00 86.31 94 ALA A N 1
ATOM 722 C CA . ALA A 1 94 ? 4.121 1.770 -1.087 1.00 86.31 94 ALA A CA 1
ATOM 723 C C . ALA A 1 94 ? 4.629 2.583 0.114 1.00 86.31 94 ALA A C 1
ATOM 725 O O . ALA A 1 94 ? 5.760 2.352 0.531 1.00 86.31 94 ALA A O 1
ATOM 726 N N . GLY A 1 95 ? 3.839 3.514 0.664 1.00 81.62 95 GLY A N 1
ATOM 727 C CA . GLY A 1 95 ? 4.263 4.377 1.771 1.00 81.62 95 GLY A CA 1
ATOM 728 C C . GLY A 1 95 ? 5.387 5.338 1.390 1.00 81.62 95 GLY A C 1
ATOM 729 O O . GLY A 1 95 ? 6.116 5.821 2.253 1.00 81.62 95 GLY A O 1
ATOM 730 N N . LEU A 1 96 ? 5.576 5.589 0.091 1.00 81.88 96 LEU A N 1
ATOM 731 C CA . LEU A 1 96 ? 6.648 6.448 -0.390 1.00 81.88 96 LEU A CA 1
ATOM 732 C C . LEU A 1 96 ? 6.180 7.909 -0.366 1.00 81.88 96 LEU A C 1
ATOM 734 O O . LEU A 1 96 ? 5.140 8.210 -0.950 1.00 81.88 96 LEU A O 1
ATOM 738 N N . PRO A 1 97 ? 6.961 8.842 0.212 1.00 72.75 97 PRO A N 1
ATOM 739 C CA . PRO A 1 97 ? 6.643 10.271 0.185 1.00 72.75 97 PRO A CA 1
ATOM 740 C C . PRO A 1 97 ? 6.874 10.912 -1.199 1.00 72.75 97 PRO A C 1
ATOM 742 O O . PRO A 1 97 ? 6.748 12.126 -1.346 1.00 72.75 97 PRO A O 1
ATOM 745 N N . ASP A 1 98 ? 7.255 10.118 -2.204 1.00 73.38 98 ASP A N 1
ATOM 746 C CA . ASP A 1 98 ? 7.565 10.573 -3.558 1.00 73.38 98 ASP A CA 1
ATOM 747 C C . ASP A 1 98 ? 6.299 11.114 -4.252 1.00 73.38 98 ASP A C 1
ATOM 749 O O . ASP A 1 98 ? 5.266 10.445 -4.307 1.00 73.38 98 ASP A O 1
ATOM 753 N N . SER A 1 99 ? 6.388 12.292 -4.877 1.00 77.94 99 SER A N 1
ATOM 754 C CA . SER A 1 99 ? 5.327 12.786 -5.763 1.00 77.94 99 SER A CA 1
ATOM 755 C C . SER A 1 99 ? 5.325 12.048 -7.115 1.00 77.94 99 SER A C 1
ATOM 757 O O . SER A 1 99 ? 6.347 11.519 -7.569 1.00 77.94 99 SER A O 1
ATOM 759 N N . VAL A 1 100 ? 4.181 12.034 -7.820 1.00 77.88 100 VAL A N 1
ATOM 760 C CA . VAL A 1 100 ? 4.063 11.419 -9.167 1.00 77.88 100 VAL A CA 1
ATOM 761 C C . VAL A 1 100 ? 5.123 11.962 -10.132 1.00 77.88 100 VAL A C 1
ATOM 763 O O . VAL A 1 100 ? 5.621 11.237 -10.995 1.00 77.88 100 VAL A O 1
ATOM 766 N N . GLU A 1 101 ? 5.489 13.235 -9.988 1.00 74.50 101 GLU A N 1
ATOM 767 C CA . GLU A 1 101 ? 6.508 13.891 -10.806 1.00 74.50 101 GLU A CA 1
ATOM 768 C C . GLU A 1 101 ? 7.906 13.345 -10.511 1.00 74.50 101 GLU A C 1
ATOM 770 O O . GLU A 1 101 ? 8.642 13.002 -11.439 1.00 74.50 101 GLU A O 1
ATOM 775 N N . GLN A 1 102 ? 8.245 13.157 -9.233 1.00 76.62 102 GLN A N 1
ATOM 776 C CA . GLN A 1 102 ? 9.512 12.551 -8.822 1.00 76.62 102 GLN A CA 1
ATOM 777 C C . GLN A 1 102 ? 9.641 11.099 -9.302 1.00 76.62 102 GLN A C 1
ATOM 779 O O . GLN A 1 102 ? 10.738 10.684 -9.709 1.00 76.62 102 GLN A O 1
ATOM 784 N N . PHE A 1 103 ? 8.531 10.349 -9.309 1.00 81.38 103 PHE A N 1
ATOM 785 C CA . PHE A 1 103 ? 8.470 9.003 -9.877 1.00 81.38 103 PHE A CA 1
ATOM 786 C C . PHE A 1 103 ? 8.691 9.017 -11.392 1.00 81.38 103 PHE A C 1
ATOM 788 O O . PHE A 1 103 ? 9.547 8.288 -11.891 1.00 81.38 103 PHE A O 1
ATOM 795 N N . ARG A 1 104 ? 7.988 9.884 -12.132 1.00 78.44 104 ARG A N 1
ATOM 796 C CA . ARG A 1 104 ? 8.160 9.996 -13.591 1.00 78.44 104 ARG A CA 1
ATOM 797 C C . ARG A 1 104 ? 9.561 10.461 -13.975 1.00 78.44 104 ARG A C 1
ATOM 799 O O . ARG A 1 104 ? 10.119 9.956 -14.944 1.00 78.44 104 ARG A O 1
ATOM 806 N N . ALA A 1 105 ? 10.169 11.351 -13.193 1.00 76.62 105 ALA A N 1
ATOM 807 C CA . ALA A 1 105 ? 11.565 11.734 -13.376 1.00 76.62 105 ALA A CA 1
ATOM 808 C C . ALA A 1 105 ? 12.509 10.538 -13.168 1.00 76.62 105 ALA A C 1
ATOM 810 O O . ALA A 1 105 ? 13.433 10.337 -13.954 1.00 76.62 105 ALA A O 1
ATOM 811 N N . ARG A 1 106 ? 12.264 9.701 -12.148 1.00 79.62 106 ARG A N 1
ATOM 812 C CA . ARG A 1 106 ? 13.027 8.459 -11.936 1.00 79.62 106 ARG A CA 1
ATOM 813 C C . ARG A 1 106 ? 12.848 7.500 -13.114 1.00 79.62 106 ARG A C 1
ATOM 815 O O . ARG A 1 106 ? 13.836 6.994 -13.632 1.00 79.62 106 ARG A O 1
ATOM 822 N N . GLN A 1 107 ? 11.620 7.307 -13.575 1.00 80.06 107 GLN A N 1
ATOM 823 C CA . GLN A 1 107 ? 11.307 6.470 -14.728 1.00 80.06 107 GLN A CA 1
ATOM 824 C C . GLN A 1 107 ? 12.014 6.955 -15.998 1.00 80.06 107 GLN A C 1
ATOM 826 O O . GLN A 1 107 ? 12.583 6.141 -16.724 1.00 80.06 107 GLN A O 1
ATOM 831 N N . LEU A 1 108 ? 12.056 8.271 -16.228 1.00 78.56 108 LEU A N 1
ATOM 832 C CA . LEU A 1 108 ? 12.791 8.864 -17.342 1.00 78.56 108 LEU A CA 1
ATOM 833 C C . LEU A 1 108 ? 14.290 8.566 -17.238 1.00 78.56 108 LEU A C 1
ATOM 835 O O . LEU A 1 108 ? 14.864 8.108 -18.214 1.00 78.56 108 LEU A O 1
ATOM 839 N N . VAL A 1 109 ? 14.903 8.751 -16.063 1.00 80.69 109 VAL A N 1
ATOM 840 C CA . VAL A 1 109 ? 16.332 8.456 -15.837 1.00 80.69 109 VAL A CA 1
ATOM 841 C C . VAL A 1 109 ? 16.657 6.980 -16.076 1.00 80.69 109 VAL A C 1
ATOM 843 O O . VAL A 1 109 ? 17.653 6.668 -16.721 1.00 80.69 109 VAL A O 1
ATOM 846 N N . TRP A 1 110 ? 15.823 6.059 -15.589 1.00 79.06 110 TRP A N 1
ATOM 847 C CA . TRP A 1 110 ? 16.017 4.624 -15.822 1.00 79.06 110 TRP A CA 1
ATOM 848 C C . TRP A 1 110 ? 15.861 4.256 -17.299 1.00 79.06 110 TRP A C 1
ATOM 850 O O . TRP A 1 110 ? 16.648 3.474 -17.825 1.00 79.06 110 TRP A O 1
ATOM 860 N N . THR A 1 111 ? 14.884 4.855 -17.980 1.00 77.88 111 THR A N 1
ATOM 861 C CA . THR A 1 111 ? 14.643 4.616 -19.408 1.00 77.88 111 THR A CA 1
ATOM 862 C C . THR A 1 111 ? 15.783 5.174 -20.260 1.00 77.88 111 THR A C 1
ATOM 864 O O . THR A 1 111 ? 16.282 4.479 -21.141 1.00 77.88 111 THR A O 1
ATOM 867 N N . THR A 1 112 ? 16.255 6.395 -19.985 1.00 76.62 112 THR A N 1
ATOM 868 C CA . THR A 1 112 ? 17.377 7.002 -20.718 1.00 76.62 112 THR A CA 1
ATOM 869 C C . THR A 1 112 ? 18.688 6.270 -20.455 1.00 76.62 112 THR A C 1
ATOM 871 O O . THR A 1 112 ? 19.447 6.040 -21.393 1.00 76.62 112 THR A O 1
ATOM 874 N N . ALA A 1 113 ? 18.935 5.831 -19.218 1.00 81.19 113 ALA A N 1
ATOM 875 C CA . ALA A 1 113 ? 20.088 4.997 -18.893 1.00 81.19 113 ALA A CA 1
ATOM 876 C C . ALA A 1 113 ? 20.043 3.651 -19.629 1.00 81.19 113 ALA A C 1
ATOM 878 O O . ALA A 1 113 ? 21.040 3.240 -20.220 1.00 81.19 113 ALA A O 1
ATOM 879 N N . ALA A 1 114 ? 18.885 2.988 -19.653 1.00 81.06 114 ALA A N 1
ATOM 880 C CA . ALA A 1 114 ? 18.716 1.733 -20.373 1.00 81.06 114 ALA A CA 1
ATOM 881 C C . ALA A 1 114 ? 18.890 1.913 -21.889 1.00 81.06 114 ALA A C 1
ATOM 883 O O . ALA A 1 114 ? 19.586 1.121 -22.518 1.00 81.06 114 ALA A O 1
ATOM 884 N N . LEU A 1 115 ? 18.355 2.989 -22.474 1.00 80.88 115 LEU A N 1
ATOM 885 C CA . LEU A 1 115 ? 18.585 3.325 -23.882 1.00 80.88 115 LEU A CA 1
ATOM 886 C C . LEU A 1 115 ? 20.068 3.575 -24.184 1.00 80.88 115 LEU A C 1
ATOM 888 O O . LEU A 1 115 ? 20.563 3.092 -25.198 1.00 80.88 115 LEU A O 1
ATOM 892 N N . ALA A 1 116 ? 20.794 4.273 -23.305 1.00 83.00 116 ALA A N 1
ATOM 893 C CA . ALA A 1 116 ? 22.231 4.494 -23.466 1.00 83.00 116 ALA A CA 1
ATOM 894 C C . ALA A 1 116 ? 23.021 3.174 -23.436 1.00 83.00 116 ALA A C 1
ATOM 896 O O . ALA A 1 116 ? 23.907 2.967 -24.264 1.00 83.00 116 ALA A O 1
ATOM 897 N N . VAL A 1 117 ? 22.662 2.253 -22.533 1.00 84.38 117 VAL A N 1
ATOM 898 C CA . VAL A 1 117 ? 23.244 0.901 -22.475 1.00 84.38 117 VAL A CA 1
ATOM 899 C C . VAL A 1 117 ? 22.897 0.094 -23.728 1.00 84.38 117 VAL A C 1
ATOM 901 O O . VAL A 1 117 ? 23.776 -0.540 -24.309 1.00 84.38 117 VAL A O 1
ATOM 904 N N . GLY A 1 118 ? 21.643 0.146 -24.181 1.00 83.81 118 GLY A N 1
ATOM 905 C CA . GLY A 1 118 ? 21.201 -0.512 -25.409 1.00 83.81 118 GLY A CA 1
ATOM 906 C C . GLY A 1 118 ? 21.967 -0.008 -26.631 1.00 83.81 118 GLY A C 1
ATOM 907 O O . GLY A 1 118 ? 22.435 -0.810 -27.435 1.00 83.81 118 GLY A O 1
ATOM 908 N N . LEU A 1 119 ? 22.158 1.310 -26.741 1.00 84.88 119 LEU A N 1
ATOM 909 C CA . LEU A 1 119 ? 22.921 1.933 -27.822 1.00 84.88 119 LEU A CA 1
ATOM 910 C C . LEU A 1 119 ? 24.400 1.536 -27.774 1.00 84.88 119 LEU A C 1
ATOM 912 O O . LEU A 1 119 ? 24.968 1.177 -28.802 1.00 84.88 119 LEU A O 1
ATOM 916 N N . ALA A 1 120 ? 25.014 1.551 -26.590 1.00 83.38 120 ALA A N 1
ATOM 917 C CA . ALA A 1 120 ? 26.389 1.100 -26.402 1.00 83.38 120 ALA A CA 1
ATOM 918 C C . ALA A 1 120 ? 26.572 -0.361 -26.855 1.00 83.38 120 ALA A C 1
ATOM 920 O O . ALA A 1 120 ? 27.512 -0.673 -27.588 1.00 83.38 120 ALA A O 1
ATOM 921 N N . LEU A 1 121 ? 25.638 -1.241 -26.480 1.00 82.00 121 LEU A N 1
ATOM 922 C CA . LEU A 1 121 ? 25.642 -2.647 -26.881 1.00 82.00 121 LEU A CA 1
ATOM 923 C C . LEU A 1 121 ? 25.434 -2.816 -28.393 1.00 82.00 121 LEU A C 1
ATOM 925 O O . LEU A 1 121 ? 26.128 -3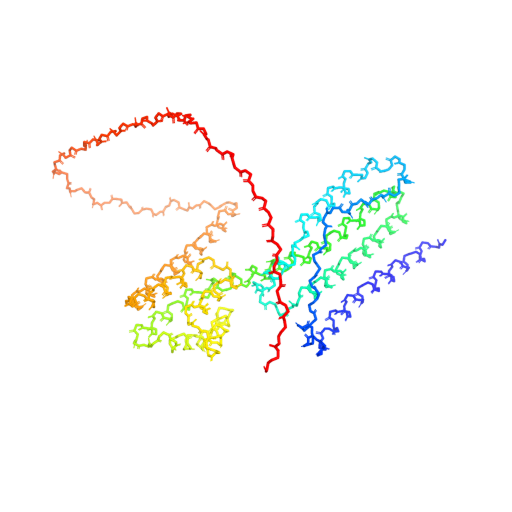.612 -29.023 1.00 82.00 121 LEU A O 1
ATOM 929 N N . ALA A 1 122 ? 24.519 -2.046 -28.986 1.00 83.75 122 ALA A N 1
ATOM 930 C CA . ALA A 1 122 ? 24.261 -2.062 -30.421 1.00 83.75 122 ALA A CA 1
ATOM 931 C C . ALA A 1 122 ? 25.488 -1.620 -31.235 1.00 83.75 122 ALA A C 1
ATOM 933 O O . ALA A 1 122 ? 25.836 -2.272 -32.218 1.00 83.75 122 ALA A O 1
ATOM 934 N N . LEU A 1 123 ? 26.183 -0.562 -30.806 1.00 85.00 123 LEU A N 1
ATOM 935 C CA . LEU A 1 123 ? 27.417 -0.094 -31.445 1.00 85.00 123 LEU A CA 1
ATOM 936 C C . LEU A 1 123 ? 28.558 -1.110 -31.307 1.00 85.00 123 LEU A C 1
ATOM 938 O O . LEU A 1 123 ? 29.299 -1.335 -32.262 1.00 85.00 123 LEU A O 1
ATOM 942 N N . LEU A 1 124 ? 28.678 -1.761 -30.147 1.00 84.38 124 LEU A N 1
ATOM 943 C CA . LEU A 1 124 ? 29.659 -2.826 -29.935 1.00 84.38 124 LEU A CA 1
ATOM 944 C C . LEU A 1 124 ? 29.397 -4.032 -30.854 1.00 84.38 124 LEU A C 1
ATOM 946 O O . LEU A 1 124 ? 30.328 -4.588 -31.438 1.00 84.38 124 LEU A O 1
ATOM 950 N N . LEU A 1 125 ? 28.131 -4.422 -31.012 1.00 82.94 125 LEU A N 1
ATOM 951 C CA . LEU A 1 125 ? 27.723 -5.496 -31.919 1.00 82.94 125 LEU A CA 1
ATOM 952 C C . LEU A 1 125 ? 27.961 -5.123 -33.382 1.00 82.94 125 LEU A C 1
ATOM 954 O O . LEU A 1 125 ? 28.484 -5.948 -34.119 1.00 82.94 125 LEU A O 1
ATOM 958 N N . ALA A 1 126 ? 27.660 -3.885 -33.782 1.00 84.56 126 ALA A N 1
ATOM 959 C CA . ALA A 1 126 ? 27.953 -3.384 -35.125 1.00 84.56 126 ALA A CA 1
ATOM 960 C C . ALA A 1 126 ? 29.456 -3.390 -35.444 1.00 84.56 126 ALA A C 1
ATOM 962 O O . ALA A 1 126 ? 29.849 -3.617 -36.580 1.00 84.56 126 ALA A O 1
ATOM 963 N N . ALA A 1 127 ? 30.306 -3.142 -34.442 1.00 85.19 127 ALA A N 1
ATOM 964 C CA . ALA A 1 127 ? 31.757 -3.134 -34.609 1.00 85.19 127 ALA A CA 1
ATOM 965 C C . ALA A 1 127 ? 32.384 -4.540 -34.648 1.00 85.19 127 ALA A C 1
ATOM 967 O O . ALA A 1 127 ? 33.513 -4.688 -35.111 1.00 85.19 127 ALA A O 1
ATOM 968 N N . THR A 1 128 ? 31.690 -5.560 -34.132 1.00 82.06 128 THR A N 1
ATOM 969 C CA . THR A 1 128 ? 32.207 -6.938 -34.017 1.00 82.06 128 THR A CA 1
ATOM 970 C C . THR A 1 128 ? 31.535 -7.925 -34.968 1.00 82.06 128 THR A C 1
ATOM 972 O O . THR A 1 128 ? 32.079 -9.001 -35.210 1.00 82.06 128 THR A O 1
ATOM 975 N N . ARG A 1 129 ? 30.353 -7.591 -35.495 1.00 80.25 129 ARG A N 1
ATOM 976 C CA . ARG A 1 129 ? 29.553 -8.434 -36.388 1.00 80.25 129 ARG A CA 1
ATOM 977 C C . ARG A 1 129 ? 28.865 -7.582 -37.449 1.00 80.25 129 ARG A C 1
ATOM 979 O O . ARG A 1 129 ? 28.286 -6.549 -37.119 1.00 80.25 129 ARG A O 1
ATOM 986 N N . ASP A 1 130 ? 28.773 -8.104 -38.670 1.00 78.44 130 ASP A N 1
ATOM 987 C CA . ASP A 1 130 ? 27.906 -7.565 -39.728 1.00 78.44 130 ASP A CA 1
ATOM 988 C C . ASP A 1 130 ? 26.432 -7.887 -39.431 1.00 78.44 130 ASP A C 1
ATOM 990 O O . ASP A 1 130 ? 25.796 -8.738 -40.053 1.00 78.44 130 ASP A O 1
ATOM 994 N N . SER A 1 131 ? 25.890 -7.244 -38.397 1.00 78.75 131 SER A N 1
ATOM 995 C CA . SER A 1 131 ? 24.483 -7.373 -38.021 1.00 78.75 131 SER A CA 1
ATOM 996 C C . SER A 1 131 ? 23.644 -6.354 -38.794 1.00 78.75 131 SER A C 1
ATOM 998 O O . SER A 1 131 ? 24.037 -5.189 -38.883 1.00 78.75 131 SER A O 1
ATOM 1000 N N . PRO A 1 132 ? 22.462 -6.729 -39.316 1.00 77.88 132 PRO A N 1
ATOM 1001 C CA . PRO A 1 132 ? 21.598 -5.776 -39.999 1.00 77.88 132 PRO A CA 1
ATOM 1002 C C . PRO A 1 132 ? 21.163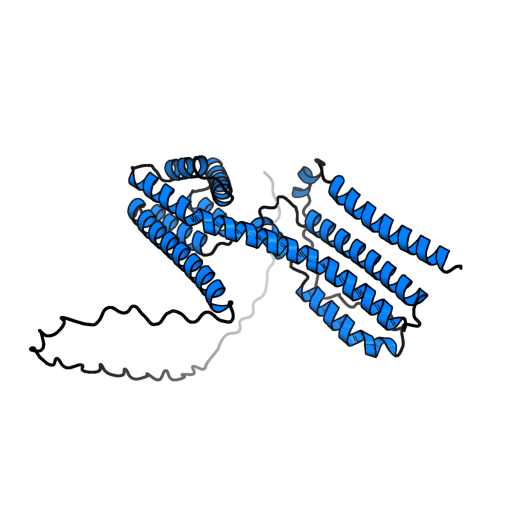 -4.652 -39.036 1.00 77.88 132 PRO A C 1
ATOM 1004 O O . PRO A 1 132 ? 20.795 -4.935 -37.890 1.00 77.88 132 PRO A O 1
ATOM 1007 N N . PRO A 1 133 ? 21.135 -3.379 -39.484 1.00 74.69 133 PRO A N 1
ATOM 1008 C CA . PRO A 1 133 ? 20.865 -2.217 -38.625 1.00 74.69 133 PRO A CA 1
ATOM 1009 C C . PRO A 1 133 ? 19.488 -2.279 -37.953 1.00 74.69 133 PRO A C 1
ATOM 1011 O O . PRO A 1 133 ? 19.294 -1.758 -36.859 1.00 74.69 133 PRO A O 1
ATOM 1014 N N . VAL A 1 134 ? 18.548 -2.985 -38.580 1.00 71.44 134 VAL A N 1
ATOM 1015 C CA . VAL A 1 134 ? 17.208 -3.276 -38.058 1.00 71.44 134 VAL A CA 1
ATOM 1016 C C . VAL A 1 134 ? 17.272 -4.022 -36.730 1.00 71.44 134 VAL A C 1
ATOM 1018 O O . VAL A 1 134 ? 16.611 -3.637 -35.774 1.00 71.44 134 VAL A O 1
ATOM 1021 N N . VAL A 1 135 ? 18.091 -5.073 -36.649 1.00 72.12 135 VAL A N 1
ATOM 1022 C CA . VAL A 1 135 ? 18.207 -5.914 -35.448 1.00 72.12 135 VAL A CA 1
ATOM 1023 C C . VAL A 1 135 ? 18.836 -5.124 -34.304 1.00 72.12 135 VAL A C 1
ATOM 1025 O O . VAL A 1 135 ? 18.407 -5.239 -33.158 1.00 72.12 135 VAL A O 1
ATOM 1028 N N . LEU A 1 136 ? 19.802 -4.263 -34.620 1.00 75.50 136 LEU A N 1
ATOM 1029 C CA . LEU A 1 136 ? 20.427 -3.367 -33.652 1.00 75.50 136 LEU A CA 1
ATOM 1030 C C . LEU A 1 136 ? 19.439 -2.315 -33.129 1.00 75.50 136 LEU A C 1
ATOM 1032 O O . LEU A 1 136 ? 19.377 -2.088 -31.925 1.00 75.50 136 LEU A O 1
ATOM 1036 N N . ALA A 1 137 ? 18.620 -1.720 -34.001 1.00 73.50 137 ALA A N 1
ATOM 1037 C CA . ALA A 1 137 ? 17.578 -0.776 -33.594 1.00 73.50 137 ALA A CA 1
ATOM 1038 C C . ALA A 1 137 ? 16.526 -1.434 -32.681 1.00 73.50 137 ALA A C 1
ATOM 1040 O O . ALA A 1 137 ? 16.158 -0.866 -31.651 1.00 73.50 137 ALA A O 1
ATOM 1041 N N . VAL A 1 138 ? 16.097 -2.659 -33.010 1.00 71.62 138 VAL A N 1
ATOM 1042 C CA . VAL A 1 138 ? 15.183 -3.453 -32.171 1.00 71.62 138 VAL A CA 1
ATOM 1043 C C . VAL A 1 138 ? 15.801 -3.741 -30.803 1.00 71.62 138 VAL A C 1
ATOM 1045 O O . VAL A 1 138 ? 15.127 -3.582 -29.788 1.00 71.62 138 VAL A O 1
ATOM 1048 N N . LEU A 1 139 ? 17.087 -4.100 -30.746 1.00 75.06 139 LEU A N 1
ATOM 1049 C CA . LEU A 1 139 ? 17.795 -4.335 -29.486 1.00 75.06 139 LEU A CA 1
ATOM 1050 C C . LEU A 1 139 ? 17.764 -3.099 -28.573 1.00 75.06 139 LEU A C 1
ATOM 1052 O O . LEU A 1 139 ? 17.425 -3.223 -27.398 1.00 75.06 139 LEU A O 1
ATOM 1056 N N . VAL A 1 140 ? 18.078 -1.911 -29.102 1.00 77.69 140 VAL A N 1
ATOM 1057 C CA . VAL A 1 140 ? 18.047 -0.655 -28.327 1.00 77.69 140 VAL A CA 1
ATOM 1058 C C . VAL A 1 140 ? 16.652 -0.406 -27.751 1.00 77.69 140 VAL A C 1
ATOM 1060 O O . VAL A 1 140 ? 16.520 -0.085 -26.568 1.00 77.69 140 VAL A O 1
ATOM 1063 N N . LEU A 1 141 ? 15.614 -0.594 -28.570 1.00 74.94 141 LEU A N 1
ATOM 1064 C CA . LEU A 1 141 ? 14.223 -0.389 -28.174 1.00 74.94 141 LEU A CA 1
ATOM 1065 C C . LEU A 1 141 ? 13.790 -1.373 -27.078 1.00 74.94 141 LEU A C 1
ATOM 1067 O O . LEU A 1 141 ? 13.187 -0.953 -26.089 1.00 74.94 141 LEU A O 1
ATOM 1071 N N . ILE A 1 142 ? 14.162 -2.652 -27.195 1.00 73.12 142 ILE A N 1
ATOM 1072 C CA . ILE A 1 142 ? 13.891 -3.671 -26.170 1.00 73.12 142 ILE A CA 1
ATOM 1073 C C . ILE A 1 142 ? 14.582 -3.312 -24.851 1.00 73.12 142 ILE A C 1
ATOM 1075 O O . ILE A 1 142 ? 13.941 -3.339 -23.802 1.00 73.12 142 ILE A O 1
ATOM 1079 N N . VAL A 1 143 ? 15.867 -2.941 -24.874 1.00 77.56 143 VAL A N 1
ATOM 1080 C CA . VAL A 1 143 ? 16.599 -2.587 -23.645 1.00 77.56 143 VAL A CA 1
ATOM 1081 C C . VAL A 1 143 ? 15.985 -1.348 -22.983 1.00 77.56 143 VAL A C 1
ATOM 1083 O O . VAL A 1 143 ? 15.780 -1.343 -21.768 1.00 77.56 143 VAL A O 1
ATOM 1086 N N . GLY A 1 144 ? 15.615 -0.328 -23.764 1.00 76.81 144 GLY A N 1
ATOM 1087 C CA . GLY A 1 144 ? 14.891 0.843 -23.263 1.00 76.81 144 GLY A CA 1
ATOM 1088 C C . GLY A 1 144 ? 13.558 0.480 -22.599 1.00 76.81 144 GLY A C 1
ATOM 1089 O O . GLY A 1 144 ? 13.282 0.927 -21.482 1.00 76.81 144 GLY A O 1
ATOM 1090 N N . ALA A 1 145 ? 12.765 -0.387 -23.240 1.00 72.75 145 ALA A N 1
ATOM 1091 C CA . ALA A 1 145 ? 11.505 -0.883 -22.689 1.00 72.75 145 ALA A CA 1
ATOM 1092 C C . ALA A 1 145 ? 11.715 -1.656 -21.374 1.00 72.75 145 ALA A C 1
ATOM 1094 O O . ALA A 1 145 ? 10.979 -1.445 -20.411 1.00 72.75 145 ALA A O 1
ATOM 1095 N N . VAL A 1 146 ? 12.759 -2.486 -21.284 1.00 75.31 146 VAL A N 1
ATOM 1096 C CA . VAL A 1 146 ? 13.120 -3.195 -20.044 1.00 75.31 146 VAL A CA 1
ATOM 1097 C C . VAL A 1 146 ? 13.430 -2.215 -18.910 1.00 75.31 146 VAL A C 1
ATOM 1099 O O . VAL A 1 146 ? 12.938 -2.405 -17.799 1.00 75.31 146 VAL A O 1
ATOM 11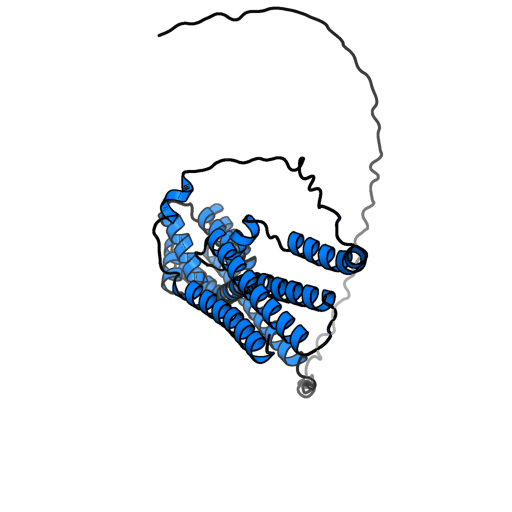02 N N . GLY A 1 147 ? 14.179 -1.138 -19.169 1.00 74.75 147 GLY A N 1
ATOM 1103 C CA . GLY A 1 147 ? 14.472 -0.112 -18.159 1.00 74.75 147 GLY A CA 1
ATOM 1104 C C . GLY A 1 147 ? 13.218 0.566 -17.599 1.00 74.75 147 GLY A C 1
ATOM 1105 O O . GLY A 1 147 ? 13.092 0.751 -16.385 1.00 74.75 147 GLY A O 1
ATOM 1106 N N . PHE A 1 148 ? 12.261 0.877 -18.473 1.00 76.75 148 PHE A N 1
ATOM 1107 C CA . PHE A 1 148 ? 10.966 1.431 -18.082 1.00 76.75 148 PHE A CA 1
ATOM 1108 C C . PHE A 1 148 ? 10.176 0.460 -17.190 1.00 76.75 148 PHE A C 1
ATOM 1110 O O . PHE A 1 148 ? 9.695 0.838 -16.119 1.00 76.75 148 PHE A O 1
ATOM 1117 N N . VAL A 1 149 ? 10.088 -0.805 -17.607 1.00 75.00 149 VAL A N 1
ATOM 1118 C CA . VAL A 1 149 ? 9.330 -1.858 -16.913 1.00 75.00 149 VAL A CA 1
ATOM 1119 C C . VAL A 1 149 ? 9.942 -2.180 -15.556 1.00 75.00 149 VAL A C 1
ATOM 1121 O O . VAL A 1 149 ? 9.216 -2.325 -14.576 1.00 75.00 149 VAL A O 1
ATOM 1124 N N . LEU A 1 150 ? 11.272 -2.233 -15.460 1.00 75.44 150 LEU A N 1
ATOM 1125 C CA . LEU A 1 150 ? 11.977 -2.452 -14.196 1.00 75.44 150 LEU A CA 1
ATOM 1126 C C . LEU A 1 150 ? 11.657 -1.370 -13.159 1.00 75.44 150 LEU A C 1
ATOM 1128 O O . LEU A 1 150 ? 11.568 -1.671 -11.969 1.00 75.44 150 LEU A O 1
ATOM 1132 N N . CYS A 1 151 ? 11.473 -0.118 -13.581 1.00 81.00 151 CYS A N 1
ATOM 1133 C CA . CYS A 1 151 ? 11.102 0.960 -12.668 1.00 81.00 151 CYS A CA 1
ATOM 1134 C C . CYS A 1 151 ? 9.680 0.771 -12.105 1.00 81.00 151 CYS A C 1
ATOM 1136 O O . CYS A 1 151 ? 9.476 0.907 -10.896 1.00 81.00 151 CYS A O 1
ATOM 1138 N N . ASP A 1 152 ? 8.714 0.392 -12.950 1.00 78.88 152 ASP A N 1
ATOM 1139 C CA . ASP A 1 152 ? 7.332 0.118 -12.519 1.00 78.88 152 ASP A CA 1
ATOM 1140 C C . ASP A 1 152 ? 7.235 -1.142 -11.642 1.00 78.88 152 ASP A C 1
ATOM 1142 O O . ASP A 1 152 ? 6.537 -1.163 -10.621 1.00 78.88 152 ASP A O 1
ATOM 1146 N N . GLN A 1 153 ? 7.999 -2.184 -11.983 1.00 77.56 153 GLN A N 1
ATOM 1147 C CA . GLN A 1 153 ? 8.073 -3.404 -11.182 1.00 77.56 153 GLN A CA 1
ATOM 1148 C C . GLN A 1 153 ? 8.659 -3.146 -9.795 1.00 77.56 153 GLN A C 1
ATOM 1150 O O . GLN A 1 153 ? 8.161 -3.713 -8.826 1.00 77.56 153 GLN A O 1
ATOM 1155 N N . GLN A 1 154 ? 9.661 -2.272 -9.665 1.00 83.69 154 GLN A N 1
ATOM 1156 C CA . GLN A 1 154 ? 10.211 -1.905 -8.357 1.00 83.69 154 GLN A CA 1
ATOM 1157 C C . GLN A 1 154 ? 9.175 -1.214 -7.465 1.00 83.69 154 GLN A C 1
ATOM 1159 O O . GLN A 1 154 ? 9.080 -1.550 -6.287 1.00 83.69 154 GLN A O 1
ATOM 1164 N N . LEU A 1 155 ? 8.364 -0.303 -8.016 1.00 85.12 155 LEU A N 1
ATOM 1165 C CA . LEU A 1 155 ? 7.273 0.326 -7.264 1.00 85.12 155 LEU A CA 1
ATOM 1166 C C . LEU A 1 155 ? 6.227 -0.706 -6.831 1.00 85.12 155 LEU A C 1
ATOM 1168 O O . LEU A 1 155 ? 5.825 -0.743 -5.672 1.00 85.12 155 LEU A O 1
ATOM 1172 N N . THR A 1 156 ? 5.826 -1.578 -7.755 1.00 83.75 156 THR A N 1
ATOM 1173 C CA . THR A 1 156 ? 4.854 -2.641 -7.470 1.00 83.75 156 THR A CA 1
ATOM 1174 C C . THR A 1 156 ? 5.379 -3.610 -6.409 1.00 83.75 156 THR A C 1
ATOM 1176 O O . THR A 1 156 ? 4.639 -4.011 -5.514 1.00 83.75 156 THR A O 1
ATOM 1179 N N . ALA A 1 157 ? 6.660 -3.972 -6.472 1.00 82.94 157 ALA A N 1
ATOM 1180 C CA . ALA A 1 157 ? 7.303 -4.823 -5.480 1.00 82.94 157 ALA A CA 1
ATOM 1181 C C . ALA A 1 157 ? 7.410 -4.134 -4.112 1.00 82.94 157 ALA A C 1
ATOM 1183 O O . ALA A 1 157 ? 7.203 -4.794 -3.100 1.00 82.94 157 ALA A O 1
ATOM 1184 N N . ALA A 1 158 ? 7.700 -2.831 -4.068 1.00 87.44 158 ALA A N 1
ATOM 1185 C CA . ALA A 1 158 ? 7.723 -2.065 -2.823 1.00 87.44 158 ALA A CA 1
ATOM 1186 C C . ALA A 1 158 ? 6.339 -2.031 -2.155 1.00 87.44 158 ALA A C 1
ATOM 1188 O O . ALA A 1 158 ? 6.234 -2.365 -0.978 1.00 87.44 158 ALA A O 1
ATOM 1189 N N . ALA A 1 159 ? 5.282 -1.735 -2.921 1.00 88.88 159 ALA A N 1
ATOM 1190 C CA . ALA A 1 159 ? 3.904 -1.777 -2.429 1.00 88.88 159 ALA A CA 1
ATOM 1191 C C . ALA A 1 159 ? 3.538 -3.158 -1.869 1.00 88.88 159 ALA A C 1
ATOM 1193 O O . ALA A 1 159 ? 3.106 -3.262 -0.727 1.00 88.88 159 ALA A O 1
ATOM 1194 N N . ARG A 1 160 ? 3.808 -4.231 -2.626 1.00 89.44 160 ARG A N 1
ATOM 1195 C CA . ARG A 1 160 ? 3.531 -5.606 -2.180 1.00 89.44 160 ARG A CA 1
ATOM 1196 C C . ARG A 1 160 ? 4.279 -5.983 -0.906 1.00 89.44 160 ARG A C 1
ATOM 1198 O O . ARG A 1 160 ? 3.693 -6.593 -0.025 1.00 89.44 160 ARG A O 1
ATOM 1205 N N . ARG A 1 161 ? 5.558 -5.615 -0.788 1.00 91.38 161 ARG A N 1
ATOM 1206 C CA . ARG A 1 161 ? 6.352 -5.899 0.419 1.00 91.38 161 ARG A CA 1
ATOM 1207 C C . ARG A 1 161 ? 5.766 -5.218 1.652 1.00 91.38 161 ARG A C 1
ATOM 1209 O O . ARG A 1 161 ? 5.684 -5.851 2.698 1.00 91.38 161 ARG A O 1
ATOM 1216 N N . ARG A 1 162 ? 5.340 -3.959 1.518 1.00 93.19 162 ARG A N 1
ATOM 1217 C CA . ARG A 1 162 ? 4.698 -3.210 2.604 1.00 93.19 162 ARG A CA 1
ATOM 1218 C C . ARG A 1 162 ? 3.335 -3.806 2.972 1.00 93.19 162 ARG A C 1
ATOM 1220 O O . ARG A 1 162 ? 3.047 -4.004 4.146 1.00 93.19 162 ARG A O 1
ATOM 1227 N N . GLU A 1 163 ? 2.527 -4.168 1.973 1.00 92.94 163 GLU A N 1
ATOM 1228 C CA . GLU A 1 163 ? 1.255 -4.887 2.154 1.00 92.94 163 GLU A CA 1
ATOM 1229 C C . GLU A 1 163 ? 1.448 -6.223 2.898 1.00 92.94 163 GLU A C 1
ATOM 1231 O O . GLU A 1 163 ? 0.717 -6.519 3.842 1.00 92.94 163 GLU A O 1
ATOM 1236 N N . GLU A 1 164 ? 2.457 -7.013 2.521 1.00 92.00 164 GLU A N 1
ATOM 1237 C CA . GLU A 1 164 ? 2.804 -8.280 3.178 1.00 92.00 164 GLU A CA 1
ATOM 1238 C C . GLU A 1 164 ? 3.244 -8.081 4.636 1.00 92.00 164 GLU A C 1
ATOM 1240 O O . GLU A 1 164 ? 2.829 -8.847 5.507 1.00 92.00 164 GLU A O 1
ATOM 1245 N N . GLN A 1 165 ? 4.043 -7.045 4.916 1.00 93.06 165 GLN A N 1
ATOM 1246 C CA . GLN A 1 165 ? 4.462 -6.689 6.277 1.00 93.06 165 GLN A CA 1
ATOM 1247 C C . GLN A 1 165 ? 3.263 -6.295 7.144 1.00 93.06 165 GLN A C 1
ATOM 1249 O O . GLN A 1 165 ? 3.059 -6.882 8.207 1.00 93.06 165 GLN A O 1
ATOM 1254 N N . MET A 1 166 ? 2.403 -5.401 6.649 1.00 94.62 166 MET A N 1
ATOM 1255 C CA . MET A 1 166 ? 1.179 -5.008 7.351 1.00 94.62 166 MET A CA 1
ATOM 1256 C C . MET A 1 166 ? 0.264 -6.208 7.634 1.00 94.62 166 MET A C 1
ATOM 1258 O O . MET A 1 166 ? -0.252 -6.344 8.741 1.00 94.62 166 MET A O 1
ATOM 1262 N N . LEU A 1 167 ? 0.076 -7.114 6.666 1.00 92.25 167 LEU A N 1
ATOM 1263 C CA . LEU A 1 167 ? -0.729 -8.326 6.860 1.00 92.25 167 LEU A CA 1
ATOM 1264 C C . LEU A 1 167 ? -0.127 -9.283 7.896 1.00 92.25 167 LEU A C 1
ATOM 1266 O O . LEU A 1 167 ? -0.879 -9.942 8.613 1.00 92.25 167 LEU A O 1
ATOM 1270 N N . ALA A 1 168 ? 1.201 -9.366 7.983 1.00 91.31 168 ALA A N 1
ATOM 1271 C CA . ALA A 1 168 ? 1.883 -10.174 8.989 1.00 91.31 168 ALA A CA 1
ATOM 1272 C C . ALA A 1 168 ? 1.755 -9.576 10.404 1.00 91.31 168 ALA A C 1
ATOM 1274 O O . ALA A 1 168 ? 1.636 -10.320 11.377 1.00 91.31 168 ALA A O 1
ATOM 1275 N N . GLU A 1 169 ? 1.744 -8.247 10.522 1.00 93.81 169 GLU A N 1
ATOM 1276 C CA . GLU A 1 169 ? 1.591 -7.517 11.789 1.00 93.81 169 GLU A CA 1
ATOM 1277 C C . GLU A 1 169 ? 0.138 -7.495 12.292 1.00 93.81 169 GLU A C 1
ATOM 1279 O O . GLU A 1 169 ? -0.118 -7.445 13.500 1.00 93.81 169 GLU A O 1
ATOM 1284 N N . PHE A 1 170 ? -0.823 -7.555 11.369 1.00 94.56 170 PHE A N 1
ATOM 1285 C CA . PHE A 1 170 ? -2.234 -7.312 11.647 1.00 94.56 170 PHE A CA 1
ATOM 1286 C C . PHE A 1 170 ? -2.873 -8.203 12.729 1.00 94.56 170 PHE A C 1
ATOM 1288 O O . PHE A 1 170 ? -3.557 -7.644 13.591 1.00 94.56 170 PHE A O 1
ATOM 1295 N N . PRO A 1 171 ? -2.654 -9.535 12.777 1.00 92.81 171 PRO A N 1
ATOM 1296 C CA . PRO A 1 171 ? -3.207 -10.372 13.844 1.00 92.81 171 PRO A CA 1
ATOM 1297 C C . PRO A 1 171 ? -2.796 -9.906 15.242 1.00 92.81 171 PRO A C 1
ATOM 1299 O O . PRO A 1 171 ? -3.637 -9.805 16.131 1.00 92.81 171 PRO A O 1
ATOM 1302 N N . THR A 1 172 ? -1.522 -9.554 15.417 1.00 93.44 172 THR A N 1
ATOM 1303 C CA . THR A 1 172 ? -0.984 -9.072 16.694 1.00 93.44 172 THR A CA 1
ATOM 1304 C C . THR A 1 172 ? -1.639 -7.754 17.096 1.00 93.44 172 THR A C 1
ATOM 1306 O O . THR A 1 172 ? -2.072 -7.592 18.234 1.00 93.44 172 THR A O 1
ATOM 1309 N N . VAL A 1 173 ? -1.760 -6.815 16.155 1.00 95.50 173 VAL A N 1
ATOM 1310 C CA . VAL A 1 173 ? -2.402 -5.513 16.388 1.00 95.50 173 VAL A CA 1
ATOM 1311 C C . VAL A 1 173 ? -3.878 -5.678 16.768 1.00 95.50 173 VAL A C 1
ATOM 1313 O O . VAL A 1 173 ? -4.335 -5.063 17.733 1.00 95.50 173 VAL A O 1
ATOM 1316 N N . ALA A 1 174 ? -4.615 -6.537 16.059 1.00 94.94 174 ALA A N 1
ATOM 1317 C CA . ALA A 1 174 ? -6.021 -6.811 16.342 1.00 94.94 174 ALA A CA 1
ATOM 1318 C C . ALA A 1 174 ? -6.220 -7.464 17.722 1.00 94.94 174 ALA A C 1
ATOM 1320 O O . ALA A 1 174 ? -7.125 -7.073 18.460 1.00 94.94 174 ALA A O 1
ATOM 1321 N N . GLU A 1 175 ? -5.358 -8.413 18.105 1.00 94.81 175 GLU A N 1
ATOM 1322 C CA . GLU A 1 175 ? -5.380 -9.040 19.433 1.00 94.81 175 GLU A CA 1
ATOM 1323 C C . GLU A 1 175 ? -5.108 -8.021 20.549 1.00 94.81 175 GLU A C 1
ATOM 1325 O O . GLU A 1 175 ? -5.851 -7.972 21.532 1.00 94.81 175 GLU A O 1
ATOM 1330 N N . LEU A 1 176 ? -4.090 -7.166 20.392 1.00 95.38 176 LEU A N 1
ATOM 1331 C CA . LEU A 1 176 ? -3.778 -6.122 21.374 1.00 95.38 176 LEU A CA 1
ATOM 1332 C C . LEU A 1 176 ? -4.935 -5.129 21.537 1.00 95.38 176 LEU A C 1
ATOM 1334 O O . LEU A 1 176 ? -5.262 -4.754 22.665 1.00 95.38 176 LEU A O 1
ATOM 1338 N N . LEU A 1 177 ? -5.584 -4.747 20.435 1.00 95.88 177 LEU A N 1
ATOM 1339 C CA . LEU A 1 177 ? -6.739 -3.852 20.461 1.00 95.88 177 LEU A CA 1
ATOM 1340 C C . LEU A 1 177 ? -7.949 -4.503 21.143 1.00 95.88 177 LEU A C 1
ATOM 1342 O O . LEU A 1 177 ? -8.596 -3.880 21.986 1.00 95.88 177 LEU A O 1
ATOM 1346 N N . ALA A 1 178 ? -8.226 -5.774 20.842 1.00 95.44 178 ALA A N 1
ATOM 1347 C CA . ALA A 1 178 ? -9.292 -6.527 21.496 1.00 95.44 178 ALA A CA 1
ATOM 1348 C C . ALA A 1 178 ? -9.055 -6.671 23.009 1.00 95.44 178 ALA A C 1
ATOM 1350 O O . ALA A 1 178 ? -10.004 -6.555 23.790 1.00 95.44 178 ALA A O 1
ATOM 1351 N N . LEU A 1 179 ? -7.803 -6.889 23.433 1.00 95.62 179 LEU A N 1
ATOM 1352 C CA . LEU A 1 179 ? -7.412 -6.951 24.844 1.00 95.62 179 LEU A CA 1
ATOM 1353 C C . LEU A 1 179 ? -7.572 -5.597 25.547 1.00 95.62 179 LEU A C 1
ATOM 1355 O O . LEU A 1 179 ? -8.118 -5.558 26.646 1.00 95.62 179 LEU A O 1
ATOM 1359 N N . ALA A 1 180 ? -7.150 -4.502 24.910 1.00 95.62 180 ALA A N 1
ATOM 1360 C CA . ALA A 1 180 ? -7.297 -3.143 25.435 1.00 95.62 180 ALA A CA 1
ATOM 1361 C C . ALA A 1 180 ? -8.766 -2.791 25.704 1.00 95.62 180 ALA A C 1
ATOM 1363 O O . ALA A 1 180 ? -9.144 -2.443 26.822 1.00 95.62 180 ALA A O 1
ATOM 1364 N N . VAL A 1 181 ? -9.626 -2.973 24.701 1.00 95.69 181 VAL A N 1
ATOM 1365 C CA . VAL A 1 181 ? -11.056 -2.657 24.830 1.00 95.69 181 VAL A CA 1
ATOM 1366 C C . VAL A 1 181 ? -11.758 -3.613 25.799 1.00 95.69 181 VAL A C 1
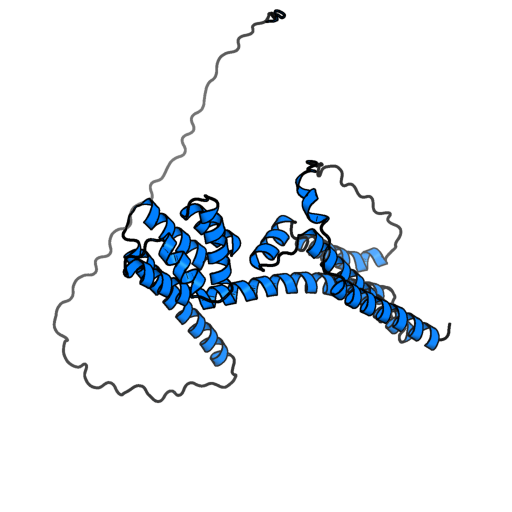ATOM 1368 O O . VAL A 1 181 ? -12.625 -3.201 26.564 1.00 95.69 181 VAL A O 1
ATOM 1371 N N . THR A 1 182 ? -11.349 -4.886 25.840 1.00 94.50 182 THR A N 1
ATOM 1372 C CA . THR A 1 182 ? -11.820 -5.848 26.854 1.00 94.50 182 THR A CA 1
ATOM 1373 C C . THR A 1 182 ? -11.485 -5.408 28.278 1.00 94.50 182 THR A C 1
ATOM 1375 O O . THR A 1 182 ? -12.280 -5.647 29.184 1.00 94.50 182 THR A O 1
ATOM 1378 N N . ALA A 1 183 ? -10.333 -4.767 28.480 1.00 94.56 183 ALA A N 1
ATOM 1379 C CA . ALA A 1 183 ? -9.920 -4.233 29.774 1.00 94.56 183 ALA A CA 1
ATOM 1380 C C . ALA A 1 183 ? -10.691 -2.961 30.180 1.00 94.56 183 ALA A C 1
ATOM 1382 O O . ALA A 1 183 ? -10.429 -2.401 31.241 1.00 94.56 183 ALA A O 1
ATOM 1383 N N . GLY A 1 184 ? -11.648 -2.514 29.360 1.00 94.06 184 GLY A N 1
ATOM 1384 C CA . GLY A 1 184 ? -12.460 -1.328 29.615 1.00 94.06 184 GLY A CA 1
ATOM 1385 C C . GLY A 1 184 ? -11.863 -0.038 29.057 1.00 94.06 184 GLY A C 1
ATOM 1386 O O . GLY A 1 184 ? -12.387 1.036 29.350 1.00 94.06 184 GLY A O 1
ATOM 1387 N N . GLU A 1 185 ? -10.795 -0.106 28.254 1.00 95.25 185 GLU A N 1
ATOM 1388 C CA . GLU A 1 185 ? -10.291 1.079 27.559 1.00 95.25 185 GLU A CA 1
ATOM 1389 C C . GLU A 1 185 ? -11.314 1.567 26.523 1.00 95.25 185 GLU A C 1
ATOM 1391 O O . GLU A 1 185 ? -11.906 0.787 25.771 1.00 95.25 185 GLU A O 1
ATOM 1396 N N . GLY A 1 186 ? -11.498 2.888 26.455 1.00 93.12 186 GLY A N 1
ATOM 1397 C CA . GLY A 1 186 ? -12.240 3.505 25.359 1.00 93.12 186 GLY A CA 1
ATOM 1398 C C . GLY A 1 186 ? -11.544 3.269 24.008 1.00 93.12 186 GLY A C 1
ATOM 1399 O O . GLY A 1 186 ? -10.335 3.039 23.971 1.00 93.12 186 GLY A O 1
ATOM 1400 N N . PRO A 1 187 ? -12.262 3.382 22.877 1.00 91.38 187 PRO A N 1
ATOM 1401 C CA . PRO A 1 187 ? -11.736 3.032 21.554 1.00 91.38 187 PRO A CA 1
ATOM 1402 C C . PRO A 1 187 ? -10.502 3.850 21.150 1.00 91.38 187 PRO A C 1
ATOM 1404 O O . PRO A 1 187 ? -9.531 3.281 20.661 1.00 91.38 187 PRO A O 1
ATOM 1407 N N . VAL A 1 188 ? -10.513 5.169 21.378 1.00 94.44 188 VAL A N 1
ATOM 1408 C CA . VAL A 1 188 ? -9.367 6.038 21.053 1.00 94.44 188 VAL A CA 1
ATOM 1409 C C . VAL A 1 188 ? -8.160 5.736 21.957 1.00 94.44 188 VAL A C 1
ATOM 1411 O O . VAL A 1 188 ? -7.109 5.430 21.399 1.00 94.44 188 VAL A O 1
ATOM 1414 N N . PRO A 1 189 ? -8.278 5.716 23.304 1.00 96.00 189 PRO A N 1
ATOM 1415 C CA . PRO A 1 189 ? -7.172 5.308 24.178 1.00 96.00 189 PRO A CA 1
ATOM 1416 C C . PRO A 1 189 ? -6.582 3.933 23.839 1.00 96.00 189 PRO A C 1
ATOM 1418 O O . PRO A 1 189 ? -5.362 3.776 23.815 1.00 96.00 189 PRO A O 1
ATOM 1421 N N . ALA A 1 190 ? -7.436 2.960 23.505 1.00 95.75 190 ALA A N 1
ATOM 1422 C CA . ALA A 1 190 ? -7.006 1.625 23.109 1.00 95.75 190 ALA A CA 1
ATOM 1423 C C . ALA A 1 190 ? -6.160 1.653 21.826 1.00 95.75 190 ALA A C 1
ATOM 1425 O O . ALA A 1 190 ? -5.089 1.048 21.774 1.00 95.75 190 ALA A O 1
ATOM 1426 N N . LEU A 1 191 ? -6.603 2.389 20.801 1.00 95.38 191 LEU A N 1
ATOM 1427 C CA . LEU A 1 191 ? -5.845 2.578 19.560 1.00 95.38 191 LEU A CA 1
ATOM 1428 C C . LEU A 1 191 ? -4.513 3.295 19.811 1.00 95.38 191 LEU A C 1
ATOM 1430 O O . LEU A 1 191 ? -3.495 2.872 19.268 1.00 95.38 191 LEU A O 1
ATOM 1434 N N . GLU A 1 192 ? -4.494 4.333 20.653 1.00 95.94 192 GLU A N 1
ATOM 1435 C CA . GLU A 1 192 ? -3.267 5.052 21.020 1.00 95.94 192 GLU A CA 1
ATOM 1436 C C . GLU A 1 192 ? -2.260 4.138 21.719 1.00 95.94 192 GLU A C 1
ATOM 1438 O O . GLU A 1 192 ? -1.079 4.124 21.362 1.00 95.94 192 GLU A O 1
ATOM 1443 N N . ARG A 1 193 ? -2.723 3.321 22.672 1.00 95.56 193 ARG A N 1
ATOM 1444 C CA . ARG A 1 193 ? -1.869 2.358 23.370 1.00 95.56 193 ARG A CA 1
ATOM 1445 C C . ARG A 1 193 ? -1.301 1.314 22.416 1.00 95.56 193 ARG A C 1
ATOM 1447 O O . ARG A 1 193 ? -0.113 0.995 22.498 1.00 95.56 193 ARG A O 1
ATOM 1454 N N . VAL A 1 194 ? -2.127 0.779 21.518 1.00 95.75 194 VAL A N 1
ATOM 1455 C CA . VAL A 1 194 ? -1.693 -0.213 20.526 1.00 95.75 194 VAL A CA 1
ATOM 1456 C C . VAL A 1 194 ? -0.689 0.400 19.554 1.00 95.75 194 VAL A C 1
ATOM 1458 O O . VAL A 1 194 ? 0.360 -0.203 19.347 1.00 95.75 194 VAL A O 1
ATOM 1461 N N . ALA A 1 195 ? -0.943 1.602 19.031 1.00 95.12 195 ALA A N 1
ATOM 1462 C CA . ALA A 1 195 ? -0.020 2.305 18.138 1.00 95.12 195 ALA A CA 1
ATOM 1463 C C . ALA A 1 195 ? 1.332 2.606 18.808 1.00 95.12 195 ALA A C 1
ATOM 1465 O O . ALA A 1 195 ? 2.367 2.526 18.158 1.00 95.12 195 ALA A O 1
ATOM 1466 N N . ALA A 1 196 ? 1.342 2.901 20.112 1.00 93.44 196 ALA A N 1
ATOM 1467 C CA . ALA A 1 196 ? 2.574 3.132 20.866 1.00 93.44 196 ALA A CA 1
ATOM 1468 C C . ALA A 1 196 ? 3.341 1.843 21.228 1.00 93.44 196 ALA A C 1
ATOM 1470 O O . ALA A 1 196 ? 4.547 1.890 21.475 1.00 93.44 196 ALA A O 1
ATOM 1471 N N . THR A 1 197 ? 2.650 0.701 21.311 1.00 93.19 197 THR A N 1
ATOM 1472 C CA . THR A 1 197 ? 3.239 -0.580 21.745 1.00 93.19 197 THR A CA 1
ATOM 1473 C C . THR A 1 197 ? 3.689 -1.439 20.565 1.00 93.19 197 THR A C 1
ATOM 1475 O O . THR A 1 197 ? 4.734 -2.091 20.631 1.00 93.19 197 THR A O 1
ATOM 1478 N N . ALA A 1 198 ? 2.891 -1.472 19.497 1.00 91.00 198 ALA A N 1
ATOM 1479 C CA . ALA A 1 198 ? 3.216 -2.186 18.275 1.00 91.00 198 ALA A CA 1
ATOM 1480 C C . ALA A 1 198 ? 4.354 -1.481 17.525 1.00 91.00 198 ALA A C 1
ATOM 1482 O O . ALA A 1 198 ? 4.604 -0.291 17.703 1.00 91.00 198 ALA A O 1
ATOM 1483 N N . ARG A 1 199 ? 5.068 -2.240 16.696 1.00 89.44 199 ARG A N 1
ATOM 1484 C CA . ARG A 1 199 ? 6.111 -1.718 15.813 1.00 89.44 199 ARG A CA 1
ATOM 1485 C C . ARG A 1 199 ? 5.889 -2.290 14.426 1.00 89.44 199 ARG A C 1
ATOM 1487 O O . ARG A 1 199 ? 5.694 -3.501 14.321 1.00 89.44 199 ARG A O 1
ATOM 1494 N N . GLY A 1 200 ? 5.985 -1.442 13.410 1.00 92.25 200 GLY A N 1
ATOM 1495 C CA . GLY A 1 200 ? 5.907 -1.847 12.014 1.00 92.25 200 GLY A CA 1
ATOM 1496 C C . GLY A 1 200 ? 5.070 -0.901 11.161 1.00 92.25 200 GLY A C 1
ATOM 1497 O O . GLY A 1 200 ? 4.614 0.147 11.616 1.00 92.25 200 GLY A O 1
ATOM 1498 N N . GLU A 1 201 ? 4.857 -1.292 9.912 1.00 93.69 201 GLU A N 1
ATOM 1499 C CA . GLU A 1 201 ? 4.157 -0.467 8.921 1.00 93.69 201 GLU A CA 1
ATOM 1500 C C . GLU A 1 201 ? 2.695 -0.219 9.311 1.00 93.69 201 GLU A C 1
ATOM 1502 O O . GLU A 1 201 ? 2.151 0.863 9.082 1.00 93.69 201 GLU A O 1
ATOM 1507 N N . LEU A 1 202 ? 2.051 -1.197 9.955 1.00 94.12 202 LEU A N 1
ATOM 1508 C CA . LEU A 1 202 ? 0.671 -1.049 10.396 1.00 94.12 202 LEU A CA 1
ATOM 1509 C C . LEU A 1 202 ? 0.551 -0.142 11.630 1.00 94.12 202 LEU A C 1
ATOM 1511 O O . LEU A 1 202 ? -0.450 0.564 11.765 1.00 94.12 202 LEU A O 1
ATOM 1515 N N . SER A 1 203 ? 1.549 -0.133 12.527 1.00 93.88 203 SER A N 1
ATOM 1516 C CA . SER A 1 203 ? 1.541 0.807 13.659 1.00 93.88 203 SER A CA 1
ATOM 1517 C C . SER A 1 203 ? 1.695 2.247 13.185 1.00 93.88 203 SER A C 1
ATOM 1519 O O . SER A 1 203 ? 1.043 3.135 13.730 1.00 93.88 203 SER A O 1
ATOM 1521 N N . ASP A 1 204 ? 2.496 2.468 12.142 1.00 93.12 204 ASP A N 1
ATOM 1522 C CA . ASP A 1 204 ? 2.699 3.792 11.552 1.00 93.12 204 ASP A CA 1
ATOM 1523 C C . ASP A 1 204 ? 1.419 4.305 10.873 1.00 93.12 204 ASP A C 1
ATOM 1525 O O . ASP A 1 204 ? 1.037 5.462 11.062 1.00 93.12 204 ASP A O 1
ATOM 1529 N N . GLU A 1 205 ? 0.684 3.439 10.168 1.00 94.94 205 GLU A N 1
ATOM 1530 C CA . GLU A 1 205 ? -0.635 3.783 9.612 1.00 94.94 205 GLU A CA 1
ATOM 1531 C C . GLU A 1 205 ? -1.682 4.060 10.700 1.00 94.94 205 GLU A C 1
ATOM 1533 O O . GLU A 1 205 ? -2.471 5.001 10.572 1.00 94.94 205 GLU A O 1
ATOM 1538 N N . LEU A 1 206 ? -1.665 3.304 11.805 1.00 95.44 206 LEU A N 1
ATOM 1539 C CA . LEU A 1 206 ? -2.510 3.589 12.969 1.00 95.44 206 LEU A CA 1
ATOM 1540 C C . LEU A 1 206 ? -2.159 4.933 13.612 1.00 95.44 206 LEU A C 1
ATOM 1542 O O . LEU A 1 206 ? -3.062 5.683 13.983 1.00 95.44 206 LEU A O 1
ATOM 1546 N N . ALA A 1 207 ? -0.873 5.266 13.725 1.00 95.06 207 ALA A N 1
ATOM 1547 C CA . ALA A 1 207 ? -0.425 6.553 14.245 1.00 95.06 207 ALA A CA 1
ATOM 1548 C C . ALA A 1 207 ? -0.844 7.714 13.327 1.00 95.06 207 ALA A C 1
ATOM 1550 O O . ALA A 1 207 ? -1.309 8.745 13.819 1.00 95.06 207 ALA A O 1
ATOM 1551 N N . ALA A 1 208 ? -0.749 7.539 12.005 1.00 94.19 208 ALA A N 1
ATOM 1552 C CA . ALA A 1 208 ? -1.238 8.510 11.027 1.00 94.19 208 ALA A CA 1
ATOM 1553 C C . ALA A 1 208 ? -2.762 8.697 11.123 1.00 94.19 208 ALA A C 1
ATOM 1555 O O . ALA A 1 208 ? -3.249 9.824 11.167 1.00 94.19 208 ALA A O 1
ATOM 1556 N N . MET A 1 209 ? -3.518 7.604 11.245 1.00 96.00 209 MET A N 1
ATOM 1557 C CA . MET A 1 209 ? -4.965 7.646 11.473 1.00 96.00 209 MET A CA 1
ATOM 1558 C C . MET A 1 209 ? -5.321 8.367 12.782 1.00 96.00 209 MET A C 1
ATOM 1560 O O . MET A 1 209 ? -6.217 9.208 12.805 1.00 96.00 209 MET A O 1
ATOM 1564 N N . LEU A 1 210 ? -4.587 8.117 13.869 1.00 96.81 210 LEU A N 1
ATOM 1565 C CA . LEU A 1 210 ? -4.778 8.825 15.138 1.00 96.81 210 LEU A CA 1
ATOM 1566 C C . LEU A 1 210 ? -4.449 10.319 15.031 1.00 96.81 210 LEU A C 1
ATOM 1568 O O . LEU A 1 210 ? -5.102 11.134 15.684 1.00 96.81 210 LEU A O 1
ATOM 1572 N N . ALA A 1 211 ? -3.474 10.702 14.203 1.00 96.31 211 ALA A N 1
ATOM 1573 C CA . ALA A 1 211 ? -3.205 12.105 13.909 1.00 96.31 211 ALA A CA 1
ATOM 1574 C C . ALA A 1 211 ? -4.393 12.768 13.189 1.00 96.31 211 ALA A C 1
ATOM 1576 O O . ALA A 1 211 ? -4.786 13.869 13.577 1.00 96.31 211 ALA A O 1
ATOM 1577 N N . ASP A 1 212 ? -5.023 12.077 12.230 1.00 96.25 212 ASP A N 1
ATOM 1578 C CA . ASP A 1 212 ? -6.246 12.546 11.562 1.00 96.25 212 ASP A CA 1
ATOM 1579 C C . ASP A 1 212 ? -7.391 12.749 12.574 1.00 96.25 212 ASP A C 1
ATOM 1581 O O . ASP A 1 212 ? -8.107 13.756 12.519 1.00 96.25 212 ASP A O 1
ATOM 1585 N N . VAL A 1 213 ? -7.537 11.832 13.541 1.00 96.69 213 VAL A N 1
ATOM 1586 C CA . VAL A 1 213 ? -8.530 11.938 14.627 1.00 96.69 213 VAL A CA 1
ATOM 1587 C C . VAL A 1 213 ? -8.247 13.135 15.535 1.00 96.69 213 VAL A C 1
ATOM 1589 O O . VAL A 1 213 ? -9.155 13.909 15.839 1.00 96.69 213 VAL A O 1
ATOM 1592 N N . ARG A 1 214 ? -6.986 13.348 15.927 1.00 96.12 214 ARG A N 1
ATOM 1593 C CA . ARG A 1 214 ? -6.568 14.515 16.730 1.00 96.12 214 ARG A CA 1
ATOM 1594 C C . ARG A 1 214 ? -6.758 15.838 15.988 1.00 96.12 214 ARG A C 1
ATOM 1596 O O . ARG A 1 214 ? -6.999 16.858 16.627 1.00 96.12 214 ARG A O 1
ATOM 1603 N N . ALA A 1 215 ? -6.692 15.819 14.658 1.00 96.56 215 ALA A N 1
ATOM 1604 C CA . ALA A 1 215 ? -7.002 16.963 13.804 1.00 96.56 215 ALA A CA 1
ATOM 1605 C C . ALA A 1 215 ? -8.516 17.225 13.647 1.00 96.56 215 ALA A C 1
ATOM 1607 O O . ALA A 1 215 ? -8.902 18.188 12.984 1.00 96.56 215 ALA A O 1
ATOM 1608 N N . GLY A 1 216 ? -9.377 16.406 14.262 1.00 96.19 216 GLY A N 1
ATOM 1609 C CA . GLY A 1 216 ? -10.831 16.580 14.281 1.00 96.19 216 GLY A CA 1
ATOM 1610 C C . GLY A 1 216 ? -11.598 15.679 13.312 1.00 96.19 216 GLY A C 1
ATOM 1611 O O . GLY A 1 216 ? -12.818 15.809 13.203 1.00 96.19 216 GLY A O 1
ATOM 1612 N N . THR A 1 217 ? -10.927 14.756 12.618 1.00 96.69 217 THR A N 1
ATOM 1613 C CA . THR A 1 217 ? -11.610 13.774 11.766 1.00 96.69 217 THR A CA 1
ATOM 1614 C C . THR A 1 217 ? -12.376 12.774 12.640 1.00 96.69 217 THR A C 1
ATOM 1616 O O . THR A 1 217 ? -11.804 12.233 13.588 1.00 96.69 217 THR A O 1
ATOM 1619 N N . PRO A 1 218 ? -13.655 12.467 12.348 1.00 96.00 218 PRO A N 1
ATOM 1620 C CA . PRO A 1 218 ? -14.380 11.427 13.071 1.00 96.00 218 PRO A CA 1
ATOM 1621 C C . PRO A 1 218 ? -13.652 10.080 12.985 1.00 96.00 218 PRO A C 1
ATOM 1623 O O . PRO A 1 218 ? -13.227 9.685 11.901 1.00 96.00 218 PRO A O 1
ATOM 1626 N N . ILE A 1 219 ? -13.563 9.347 14.102 1.00 94.94 219 ILE A N 1
ATOM 1627 C CA . ILE A 1 219 ? -12.830 8.069 14.191 1.00 94.94 219 ILE A CA 1
ATOM 1628 C C . ILE A 1 219 ? -13.221 7.075 13.094 1.00 94.94 219 ILE A C 1
ATOM 1630 O O . ILE A 1 219 ? -12.348 6.484 12.472 1.00 94.94 219 ILE A O 1
ATOM 1634 N N . VAL A 1 220 ? -14.518 6.933 12.812 1.00 95.06 220 VAL A N 1
ATOM 1635 C CA . VAL A 1 220 ? -15.024 6.040 11.759 1.00 95.06 220 VAL A CA 1
ATOM 1636 C C . VAL A 1 220 ? -14.500 6.460 10.383 1.00 95.06 220 VAL A C 1
ATOM 1638 O O . VAL A 1 220 ? -14.007 5.630 9.625 1.00 95.06 220 VAL A O 1
ATOM 1641 N N . GLY A 1 221 ? -14.532 7.762 10.085 1.00 95.56 221 GLY A N 1
ATOM 1642 C CA . GLY A 1 221 ? -13.996 8.306 8.838 1.00 95.56 221 GLY A CA 1
ATOM 1643 C C . GLY A 1 221 ? -12.482 8.120 8.720 1.00 95.56 221 GLY A C 1
ATOM 1644 O O . GLY A 1 221 ? -11.996 7.740 7.658 1.00 95.56 221 GLY A O 1
ATOM 1645 N N . ALA A 1 222 ? -11.742 8.321 9.812 1.00 96.38 222 ALA A N 1
ATOM 1646 C CA . ALA A 1 222 ? -10.295 8.117 9.847 1.00 96.38 222 ALA A CA 1
ATOM 1647 C C . ALA A 1 222 ? -9.918 6.633 9.662 1.00 96.38 222 ALA A C 1
ATOM 1649 O O . ALA A 1 222 ? -8.972 6.316 8.941 1.00 96.38 222 ALA A O 1
ATOM 1650 N N . LEU A 1 223 ? -10.691 5.716 10.252 1.00 94.00 223 LEU A N 1
ATOM 1651 C CA . LEU A 1 223 ? -10.499 4.272 10.120 1.00 94.00 223 LEU A CA 1
ATOM 1652 C C . LEU A 1 223 ? -10.722 3.801 8.674 1.00 94.00 223 LEU A C 1
ATOM 1654 O O . LEU A 1 223 ? -9.912 3.037 8.147 1.00 94.00 223 LEU A O 1
ATOM 1658 N N . HIS A 1 224 ? -11.777 4.297 8.018 1.00 94.44 224 HIS A N 1
ATOM 1659 C CA . HIS A 1 224 ? -12.029 4.032 6.600 1.00 94.44 224 HIS A CA 1
ATOM 1660 C C . HIS A 1 224 ? -10.933 4.611 5.708 1.00 94.44 224 HIS A C 1
ATOM 1662 O O . HIS A 1 224 ? -10.405 3.899 4.859 1.00 94.44 224 HIS A O 1
ATOM 1668 N N . ALA A 1 225 ? -10.523 5.861 5.942 1.00 93.75 225 ALA A N 1
ATOM 1669 C CA . ALA A 1 225 ? -9.442 6.479 5.181 1.00 93.75 225 ALA A CA 1
ATOM 1670 C C . ALA A 1 225 ? -8.131 5.683 5.300 1.00 93.75 225 ALA A C 1
ATOM 1672 O O . ALA A 1 225 ? -7.458 5.454 4.299 1.00 93.75 225 ALA A O 1
ATOM 1673 N N . MET A 1 226 ? -7.784 5.203 6.498 1.00 94.56 226 MET A N 1
ATOM 1674 C CA . MET A 1 226 ? -6.626 4.328 6.710 1.00 94.56 226 MET A CA 1
ATOM 1675 C C . MET A 1 226 ? -6.747 3.009 5.929 1.00 94.56 226 MET A C 1
ATOM 1677 O O . MET A 1 226 ? -5.799 2.585 5.261 1.00 94.56 226 MET A O 1
ATOM 1681 N N . ALA A 1 227 ? -7.911 2.358 5.970 1.00 93.50 227 ALA A N 1
ATOM 1682 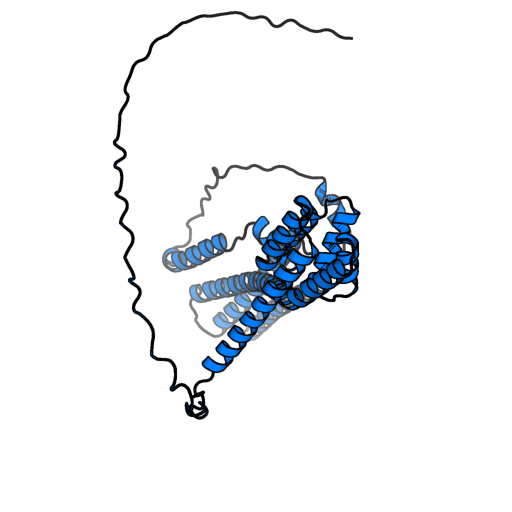C CA . ALA A 1 227 ? -8.140 1.128 5.219 1.00 93.50 227 ALA A CA 1
ATOM 1683 C C . ALA A 1 227 ? -8.061 1.340 3.694 1.00 93.50 227 ALA A C 1
ATOM 1685 O O . ALA A 1 227 ? -7.480 0.517 2.984 1.00 93.50 227 ALA A O 1
ATOM 1686 N N . ASP A 1 228 ? -8.576 2.462 3.192 1.00 91.25 228 ASP A N 1
ATOM 1687 C CA . ASP A 1 228 ? -8.523 2.813 1.771 1.00 91.25 228 ASP A CA 1
ATOM 1688 C C . ASP A 1 228 ? -7.091 3.117 1.305 1.00 91.25 228 ASP A C 1
ATOM 1690 O O . ASP A 1 228 ? -6.685 2.663 0.230 1.00 91.25 228 ASP A O 1
ATOM 1694 N N . ARG A 1 229 ? -6.301 3.833 2.123 1.00 90.19 229 ARG A N 1
ATOM 1695 C CA . ARG A 1 229 ? -4.885 4.143 1.842 1.00 90.19 229 ARG A CA 1
ATOM 1696 C C . ARG A 1 229 ? -4.025 2.884 1.759 1.00 90.19 229 ARG A C 1
ATOM 1698 O O . ARG A 1 229 ? -3.233 2.735 0.830 1.00 90.19 229 ARG A O 1
ATOM 1705 N N . THR A 1 230 ? -4.196 1.966 2.709 1.00 90.81 230 THR A N 1
ATOM 1706 C CA . THR A 1 230 ? -3.443 0.700 2.742 1.00 90.81 230 THR A CA 1
ATOM 1707 C C . THR A 1 230 ? -3.874 -0.266 1.638 1.00 90.81 230 THR A C 1
ATOM 1709 O O . THR A 1 230 ? -3.060 -1.049 1.156 1.00 90.81 230 THR A O 1
ATOM 1712 N N . GLY A 1 231 ? -5.141 -0.219 1.206 1.00 87.69 231 GLY A N 1
ATOM 1713 C CA . GLY A 1 231 ? -5.668 -1.063 0.131 1.00 87.69 231 GLY A CA 1
ATOM 1714 C C . GLY A 1 231 ? -5.807 -2.547 0.498 1.00 87.69 231 GLY A C 1
ATOM 1715 O O . GLY A 1 231 ? -5.990 -3.384 -0.391 1.00 87.69 231 GLY A O 1
ATOM 1716 N N . LEU A 1 232 ? -5.723 -2.884 1.788 1.00 91.50 232 LEU A N 1
ATOM 1717 C CA . LEU A 1 232 ? -5.785 -4.254 2.292 1.00 91.50 232 LEU A CA 1
ATOM 1718 C C . LEU A 1 232 ? -7.230 -4.671 2.573 1.00 91.50 232 LEU A C 1
ATOM 1720 O O . LEU A 1 232 ? -7.816 -4.269 3.573 1.00 91.50 232 LEU A O 1
ATOM 1724 N N . ALA A 1 233 ? -7.779 -5.581 1.764 1.00 91.00 233 ALA A N 1
ATOM 1725 C CA . ALA A 1 233 ? -9.172 -6.032 1.898 1.00 91.00 233 ALA A CA 1
ATOM 1726 C C . ALA A 1 233 ? -9.528 -6.604 3.288 1.00 91.00 233 ALA A C 1
ATOM 1728 O O . ALA A 1 233 ? -10.673 -6.524 3.732 1.00 91.00 233 ALA A O 1
ATOM 1729 N N . THR A 1 234 ? -8.572 -7.218 3.991 1.00 91.06 234 THR A N 1
ATOM 1730 C CA . THR A 1 234 ? -8.789 -7.702 5.365 1.00 91.06 234 THR A CA 1
ATOM 1731 C C . THR A 1 234 ? -8.889 -6.541 6.357 1.00 91.06 234 THR A C 1
ATOM 1733 O O . THR A 1 234 ? -9.765 -6.568 7.217 1.00 91.06 234 THR A O 1
ATOM 1736 N N . LEU A 1 235 ? -8.066 -5.500 6.199 1.00 93.12 235 LEU A N 1
ATOM 1737 C CA . LEU A 1 235 ? -8.124 -4.307 7.043 1.00 93.12 235 LEU A CA 1
ATOM 1738 C C . LEU A 1 235 ? -9.387 -3.484 6.762 1.00 93.12 235 LEU A C 1
ATOM 1740 O O . LEU A 1 235 ? -10.017 -3.012 7.702 1.00 93.12 235 LEU A O 1
ATOM 1744 N N . THR A 1 236 ? -9.818 -3.392 5.499 1.00 93.94 236 THR A N 1
ATOM 1745 C CA . THR A 1 236 ? -11.101 -2.778 5.118 1.00 93.94 236 THR A CA 1
ATOM 1746 C C . THR A 1 236 ? -12.269 -3.442 5.837 1.00 93.94 236 THR A C 1
ATOM 1748 O O . THR A 1 236 ? -12.996 -2.765 6.560 1.00 93.94 236 THR A O 1
ATOM 1751 N N . ARG A 1 237 ? -12.394 -4.772 5.755 1.00 92.81 237 ARG A N 1
ATOM 1752 C CA . ARG A 1 237 ? -13.469 -5.516 6.440 1.00 92.81 237 ARG A CA 1
ATOM 1753 C C . ARG A 1 237 ? -13.437 -5.349 7.958 1.00 92.81 237 ARG A C 1
ATOM 1755 O O . ARG A 1 237 ? -14.482 -5.186 8.582 1.00 92.81 237 ARG A O 1
ATOM 1762 N N . PHE A 1 238 ? -12.244 -5.359 8.548 1.00 92.94 238 PHE A N 1
ATOM 1763 C CA . PHE A 1 238 ? -12.077 -5.093 9.973 1.00 92.94 238 PHE A CA 1
ATOM 1764 C C . PHE A 1 238 ? -12.544 -3.682 10.342 1.00 92.94 238 PHE A C 1
ATOM 1766 O O . PHE A 1 238 ? -13.311 -3.513 11.289 1.00 92.94 238 PHE A O 1
ATOM 1773 N N . SER A 1 239 ? -12.118 -2.675 9.571 1.00 93.75 239 SER A N 1
ATOM 1774 C CA . SER A 1 239 ? -12.495 -1.280 9.799 1.00 93.75 239 SER A CA 1
ATOM 1775 C C . SER A 1 239 ? -14.005 -1.069 9.693 1.00 93.75 239 SER A C 1
ATOM 1777 O O . SER A 1 239 ? -14.587 -0.412 10.548 1.00 93.75 239 SER A O 1
ATOM 1779 N N . GLU A 1 240 ? -14.661 -1.706 8.720 1.00 93.56 240 GLU A N 1
ATOM 1780 C CA . GLU A 1 240 ? -16.117 -1.690 8.563 1.00 93.56 240 GLU A CA 1
ATOM 1781 C C . GLU A 1 240 ? -16.821 -2.323 9.768 1.00 93.56 240 GLU A C 1
ATOM 1783 O O . GLU A 1 240 ? -17.771 -1.751 10.300 1.00 93.56 240 GLU A O 1
ATOM 1788 N N . GLY A 1 241 ? -16.341 -3.476 10.246 1.00 92.75 241 GLY A N 1
ATOM 1789 C CA . GLY A 1 241 ? -16.897 -4.135 11.429 1.00 92.75 241 GLY A CA 1
ATOM 1790 C C . GLY A 1 241 ? -16.797 -3.269 12.688 1.00 92.75 241 GLY A C 1
ATOM 1791 O O . GLY A 1 241 ? -17.770 -3.132 13.431 1.00 92.75 241 GLY A O 1
ATOM 1792 N N . VAL A 1 242 ? -15.640 -2.638 12.902 1.00 93.25 242 VAL A N 1
ATOM 1793 C CA . VAL A 1 242 ? -15.413 -1.712 14.022 1.00 93.25 242 VAL A CA 1
ATOM 1794 C C . VAL A 1 242 ? -16.273 -0.454 13.891 1.00 93.25 242 VAL A C 1
ATOM 1796 O O . VAL A 1 242 ? -16.889 -0.037 14.871 1.00 93.25 242 VAL A O 1
ATOM 1799 N N . ALA A 1 243 ? -16.365 0.126 12.694 1.00 93.62 243 ALA A N 1
ATOM 1800 C CA . ALA A 1 243 ? -17.196 1.294 12.417 1.00 93.62 243 ALA A CA 1
ATOM 1801 C C . ALA A 1 243 ? -18.671 1.030 12.739 1.00 93.62 243 ALA A C 1
ATOM 1803 O O . ALA A 1 243 ? -19.278 1.768 13.514 1.00 93.62 243 ALA A O 1
ATOM 1804 N N . VAL A 1 244 ? -19.218 -0.080 12.236 1.00 94.19 244 VAL A N 1
ATOM 1805 C CA . VAL A 1 244 ? -20.598 -0.498 12.516 1.00 94.19 244 VAL A CA 1
ATOM 1806 C C . VAL A 1 244 ? -20.827 -0.673 14.016 1.00 94.19 244 VAL A C 1
ATOM 1808 O O . VAL A 1 244 ? -21.887 -0.297 14.521 1.00 94.19 244 VAL A O 1
ATOM 1811 N N . ALA A 1 245 ? -19.847 -1.220 14.739 1.00 93.81 245 ALA A N 1
ATOM 1812 C CA . ALA A 1 245 ? -19.969 -1.415 16.176 1.00 93.81 245 ALA A CA 1
ATOM 1813 C C . ALA A 1 245 ? -20.046 -0.092 16.945 1.00 93.81 245 ALA A C 1
ATOM 1815 O O . ALA A 1 245 ? -20.875 0.049 17.845 1.00 93.81 245 ALA A O 1
ATOM 1816 N N . LEU A 1 246 ? -19.216 0.878 16.553 1.00 92.75 246 LEU A N 1
ATOM 1817 C CA . LEU A 1 246 ? -19.199 2.222 17.125 1.00 92.75 246 LEU A CA 1
ATOM 1818 C C . LEU A 1 246 ? -20.493 2.988 16.823 1.00 92.75 246 LEU A C 1
ATOM 1820 O O . LEU A 1 246 ? -21.064 3.594 17.724 1.00 92.75 246 LEU A O 1
ATOM 1824 N N . GLU A 1 247 ? -20.982 2.933 15.584 1.00 92.94 247 GLU A N 1
ATOM 1825 C CA . GLU A 1 247 ? -22.194 3.649 15.164 1.00 92.94 247 GLU A CA 1
ATOM 1826 C C . GLU A 1 247 ? -23.468 3.088 15.799 1.00 92.94 247 GLU A C 1
ATOM 1828 O O . GLU A 1 247 ? -24.377 3.839 16.151 1.00 92.94 247 GLU A O 1
ATOM 1833 N N . ARG A 1 248 ? -23.550 1.761 15.943 1.00 93.44 248 ARG A N 1
ATOM 1834 C CA . ARG A 1 248 ? -24.734 1.082 16.492 1.00 93.44 248 ARG A CA 1
ATOM 1835 C C . ARG A 1 248 ? -24.677 0.886 18.004 1.00 93.44 248 ARG A C 1
ATOM 1837 O O . ARG A 1 248 ? -25.641 0.384 18.575 1.00 93.44 248 ARG A O 1
ATOM 1844 N N . GLY A 1 249 ? -23.558 1.231 18.641 1.00 89.75 249 GLY A N 1
ATOM 1845 C CA . GLY A 1 249 ? -23.346 1.022 20.073 1.00 89.75 249 GLY A CA 1
ATOM 1846 C C . GLY A 1 249 ? -23.349 -0.453 20.484 1.00 89.75 249 GLY A C 1
ATOM 1847 O O . GLY A 1 249 ? -23.657 -0.768 21.633 1.00 89.75 249 GLY A O 1
ATOM 1848 N N . THR A 1 250 ? -23.045 -1.376 19.566 1.00 91.25 250 THR A N 1
ATOM 1849 C CA . THR A 1 250 ? -22.903 -2.795 19.927 1.00 91.25 250 THR A CA 1
ATOM 1850 C C . THR A 1 250 ? -21.633 -2.990 20.758 1.00 91.25 250 THR A C 1
ATOM 1852 O O . THR A 1 250 ? -20.675 -2.244 20.543 1.00 91.25 250 THR A O 1
ATOM 1855 N N . PRO A 1 251 ? -21.563 -3.996 21.649 1.00 92.19 251 PRO A N 1
ATOM 1856 C CA . PRO A 1 251 ? -20.383 -4.237 22.476 1.00 92.19 251 PRO A CA 1
ATOM 1857 C C . PRO A 1 251 ? -19.098 -4.373 21.642 1.00 92.19 251 PRO A C 1
ATOM 1859 O O . PRO A 1 251 ? -18.824 -5.414 21.043 1.00 92.19 251 PRO A O 1
ATOM 1862 N N . LEU A 1 252 ? -18.290 -3.307 21.603 1.00 92.12 252 LEU A N 1
ATOM 1863 C CA . LEU A 1 252 ? -17.090 -3.235 20.765 1.00 92.12 252 LEU A CA 1
ATOM 1864 C C . LEU A 1 252 ? -16.073 -4.323 21.133 1.00 92.12 252 LEU A C 1
ATOM 1866 O O . LEU A 1 252 ? -15.399 -4.855 20.256 1.00 92.12 252 LEU A O 1
ATOM 1870 N N . ALA A 1 253 ? -15.999 -4.688 22.417 1.00 93.25 253 ALA A N 1
ATOM 1871 C CA . ALA A 1 253 ? -15.146 -5.770 22.896 1.00 93.25 253 ALA A CA 1
ATOM 1872 C C . ALA A 1 253 ? -15.475 -7.111 22.218 1.00 93.25 253 ALA A C 1
ATOM 1874 O O . ALA A 1 253 ? -14.560 -7.825 21.811 1.00 93.25 253 ALA A O 1
ATOM 1875 N N . ASP A 1 254 ? -16.759 -7.441 22.050 1.00 93.19 254 ASP A N 1
ATOM 1876 C CA . ASP A 1 254 ? -17.176 -8.702 21.430 1.00 93.19 254 ASP A CA 1
ATOM 1877 C C . ASP A 1 254 ? -16.873 -8.705 19.929 1.00 93.19 254 ASP A C 1
ATOM 1879 O O . ASP A 1 254 ? -16.350 -9.689 19.402 1.00 93.19 254 ASP A O 1
ATOM 1883 N N . VAL A 1 255 ? -17.109 -7.572 19.255 1.00 94.06 255 VAL A N 1
ATOM 1884 C CA . VAL A 1 255 ? -16.783 -7.398 17.832 1.00 94.06 255 VAL A CA 1
ATOM 1885 C C . VAL A 1 255 ? -15.278 -7.509 17.598 1.00 94.06 255 VAL A C 1
ATOM 1887 O O . VAL A 1 255 ? -14.851 -8.275 16.738 1.00 94.06 255 VAL A O 1
ATOM 1890 N N . LEU A 1 256 ? -14.459 -6.804 18.382 1.00 93.06 256 LEU A N 1
ATOM 1891 C CA . LEU A 1 256 ? -13.001 -6.852 18.257 1.00 93.06 256 LEU A CA 1
ATOM 1892 C C . LEU A 1 256 ? -12.436 -8.240 18.560 1.00 93.06 256 LEU A C 1
ATOM 1894 O O . LEU A 1 256 ? -11.531 -8.678 17.859 1.00 93.06 256 LEU A O 1
ATOM 1898 N N . ARG A 1 257 ? -12.967 -8.957 19.561 1.00 92.94 257 ARG A N 1
ATOM 1899 C CA . ARG A 1 257 ? -12.552 -10.343 19.840 1.00 92.94 257 ARG A CA 1
ATOM 1900 C C . ARG A 1 257 ? -12.864 -11.268 18.672 1.00 92.94 257 ARG A C 1
ATOM 1902 O O . ARG A 1 257 ? -11.989 -12.038 18.287 1.00 92.94 257 ARG A O 1
ATOM 1909 N N . ALA A 1 258 ? -14.074 -11.191 18.117 1.00 93.06 258 ALA A N 1
ATOM 1910 C CA . ALA A 1 258 ? -14.462 -11.996 16.962 1.00 93.06 258 ALA A CA 1
ATOM 1911 C C . ALA A 1 258 ? -13.557 -11.698 15.756 1.00 93.06 258 ALA A C 1
ATOM 1913 O O . ALA A 1 258 ? -12.945 -12.605 15.199 1.00 93.06 258 ALA A O 1
ATOM 1914 N N . GLN A 1 259 ? -13.370 -10.416 15.437 1.00 92.75 259 GLN A N 1
ATOM 1915 C CA . GLN A 1 259 ? -12.499 -9.978 14.349 1.00 92.75 259 GLN A CA 1
ATOM 1916 C C . GLN A 1 259 ? -11.031 -10.386 14.561 1.00 92.75 259 GLN A C 1
ATOM 1918 O O . GLN A 1 259 ? -10.371 -10.824 13.624 1.00 92.75 259 GLN A O 1
ATOM 1923 N N . ALA A 1 260 ? -10.508 -10.299 15.788 1.00 92.56 260 ALA A N 1
ATOM 1924 C CA . ALA A 1 260 ? -9.152 -10.744 16.100 1.00 92.56 260 ALA A CA 1
ATOM 1925 C C . ALA A 1 260 ? -8.982 -12.260 15.892 1.00 92.56 260 ALA A C 1
ATOM 1927 O O . ALA A 1 260 ? -7.961 -12.684 15.347 1.00 92.56 260 ALA A O 1
ATOM 1928 N N . GLN A 1 261 ? -9.979 -13.079 16.260 1.00 92.75 261 GLN A N 1
ATOM 1929 C CA . GLN A 1 261 ? -9.955 -14.516 15.953 1.00 92.75 261 GLN A CA 1
ATOM 1930 C C . GLN A 1 261 ? -9.965 -14.767 14.441 1.00 92.75 261 GLN A C 1
ATOM 1932 O O . GLN A 1 261 ? -9.127 -15.530 13.958 1.00 92.75 261 GLN A O 1
ATOM 1937 N N . ASP A 1 262 ? -10.829 -14.081 13.688 1.00 91.69 262 ASP A N 1
ATOM 1938 C CA . ASP A 1 262 ? -10.915 -14.224 12.229 1.00 91.69 262 ASP A CA 1
ATOM 1939 C C . ASP A 1 262 ? -9.581 -13.891 11.541 1.00 91.69 262 ASP A C 1
ATOM 1941 O O . ASP A 1 262 ? -9.094 -14.639 10.687 1.00 91.69 262 ASP A O 1
ATOM 1945 N N . VAL A 1 263 ? -8.945 -12.788 11.944 1.00 91.19 263 VAL A N 1
ATOM 1946 C CA . VAL A 1 263 ? -7.650 -12.349 11.405 1.00 91.19 263 VAL A CA 1
ATOM 1947 C C . VAL A 1 263 ? -6.537 -13.339 11.756 1.00 91.19 263 VAL A C 1
ATOM 1949 O O . VAL A 1 263 ? -5.707 -13.675 10.905 1.00 91.19 263 VAL A O 1
ATOM 1952 N N . ARG A 1 264 ? -6.531 -13.862 12.984 1.00 89.88 264 ARG A N 1
ATOM 1953 C CA . ARG A 1 264 ? -5.568 -14.874 13.431 1.00 89.88 264 ARG A CA 1
ATOM 1954 C C . ARG A 1 264 ? -5.715 -16.183 12.661 1.00 89.88 264 ARG A C 1
ATOM 1956 O O . ARG A 1 264 ? -4.716 -16.782 12.257 1.00 89.88 264 ARG A O 1
ATOM 1963 N N . GLU A 1 265 ? -6.945 -16.639 12.440 1.00 90.00 265 GLU A N 1
ATOM 1964 C CA . GLU A 1 265 ? -7.219 -17.818 11.621 1.00 90.00 265 GLU A CA 1
ATOM 1965 C C . GLU A 1 265 ? -6.782 -17.618 10.172 1.00 90.00 265 GLU A C 1
ATOM 1967 O O . GLU A 1 265 ? -6.151 -18.510 9.600 1.00 90.00 265 GLU A O 1
ATOM 1972 N N . ALA A 1 266 ? -7.061 -16.450 9.590 1.00 87.00 266 ALA A N 1
ATOM 1973 C CA . ALA A 1 266 ? -6.608 -16.110 8.247 1.00 87.00 266 ALA A CA 1
ATOM 1974 C C . ALA A 1 266 ? -5.072 -16.146 8.143 1.00 87.00 266 ALA A C 1
ATOM 1976 O O . ALA A 1 266 ? -4.536 -16.756 7.216 1.00 87.00 266 ALA A O 1
ATOM 1977 N N . GLY A 1 267 ? -4.364 -15.589 9.132 1.00 84.06 267 GLY A N 1
ATOM 1978 C CA . GLY A 1 267 ? -2.902 -15.654 9.213 1.00 84.06 267 GLY A CA 1
ATOM 1979 C C . GLY A 1 267 ? -2.374 -17.092 9.290 1.00 84.06 267 GLY A C 1
ATOM 1980 O O . GLY A 1 267 ? -1.457 -17.462 8.557 1.00 84.06 267 GLY A O 1
ATOM 1981 N N . ARG A 1 268 ? -2.996 -17.951 10.111 1.00 86.50 268 ARG A N 1
ATOM 1982 C CA . ARG A 1 268 ? -2.639 -19.381 10.198 1.00 86.50 268 ARG A CA 1
ATOM 1983 C C . ARG A 1 268 ? -2.837 -20.108 8.870 1.00 86.50 268 ARG A C 1
ATOM 1985 O O . ARG A 1 268 ? -1.970 -20.883 8.472 1.00 86.50 268 ARG A O 1
ATOM 1992 N N . ARG A 1 269 ? -3.953 -19.859 8.179 1.00 86.62 269 ARG A N 1
ATOM 1993 C CA . ARG A 1 269 ? -4.238 -20.449 6.859 1.00 86.62 269 ARG A CA 1
ATOM 1994 C C . ARG A 1 269 ? -3.186 -20.032 5.831 1.00 86.62 269 ARG A C 1
ATOM 1996 O O . ARG A 1 269 ? -2.635 -20.900 5.162 1.00 86.62 269 ARG A O 1
ATOM 2003 N N . ALA A 1 270 ? -2.824 -18.749 5.787 1.00 84.75 270 ALA A N 1
ATOM 2004 C CA . ALA A 1 270 ? -1.786 -18.246 4.887 1.00 84.75 270 ALA A CA 1
ATOM 2005 C C . ALA A 1 270 ? -0.416 -18.909 5.131 1.00 84.75 270 ALA A C 1
ATOM 2007 O O . ALA A 1 270 ? 0.274 -19.284 4.181 1.00 84.75 270 ALA A O 1
ATOM 2008 N N . LEU A 1 271 ? -0.037 -19.120 6.398 1.00 84.12 271 LEU A N 1
ATOM 2009 C CA . LEU A 1 271 ? 1.196 -19.832 6.752 1.00 84.12 271 LEU A CA 1
ATOM 2010 C C . LEU A 1 271 ? 1.168 -21.303 6.312 1.00 84.12 271 LEU A C 1
ATOM 2012 O O . LEU A 1 271 ? 2.161 -21.794 5.775 1.00 84.12 271 LEU A O 1
ATOM 2016 N N . MET A 1 272 ? 0.039 -21.996 6.490 1.00 85.94 272 MET A N 1
ATOM 2017 C CA . MET A 1 272 ? -0.124 -23.387 6.048 1.00 85.94 272 MET A CA 1
ATOM 2018 C C . MET A 1 272 ? -0.074 -23.516 4.521 1.00 85.94 272 MET A C 1
ATOM 2020 O O . MET A 1 272 ? 0.594 -24.409 4.007 1.00 85.94 272 MET A O 1
ATOM 2024 N N . GLU A 1 273 ? -0.703 -22.603 3.779 1.00 87.25 273 GLU A N 1
ATOM 2025 C CA . GLU A 1 273 ? -0.637 -22.579 2.312 1.00 87.25 273 GLU A CA 1
ATOM 2026 C C . GLU A 1 273 ? 0.783 -22.305 1.799 1.00 87.25 273 GLU A C 1
ATOM 2028 O O . GLU A 1 273 ? 1.238 -22.928 0.834 1.00 87.25 273 GLU A O 1
ATOM 2033 N N . ALA A 1 274 ? 1.509 -21.394 2.454 1.00 82.62 274 ALA A N 1
ATOM 2034 C CA . ALA A 1 274 ? 2.899 -21.102 2.126 1.00 82.62 274 ALA A CA 1
ATOM 2035 C C . ALA A 1 274 ? 3.838 -22.277 2.457 1.00 82.62 274 ALA A C 1
ATOM 2037 O O . ALA A 1 274 ? 4.782 -22.531 1.706 1.00 82.62 274 ALA A O 1
ATOM 2038 N N . GLY A 1 275 ? 3.579 -23.000 3.553 1.00 75.94 275 GLY A N 1
ATOM 2039 C CA . GLY A 1 275 ? 4.298 -24.219 3.933 1.00 75.94 275 GLY A CA 1
ATOM 2040 C C . GLY A 1 275 ? 4.034 -25.376 2.967 1.00 75.94 275 GLY A C 1
ATOM 2041 O O . GLY A 1 275 ? 4.973 -25.928 2.397 1.00 75.94 275 GLY A O 1
ATOM 2042 N N . GLY A 1 276 ? 2.761 -25.662 2.680 1.00 78.00 276 GLY A N 1
ATOM 2043 C CA . GLY A 1 276 ? 2.353 -26.736 1.772 1.00 78.00 276 GLY A CA 1
ATOM 2044 C C . GLY A 1 276 ? 2.871 -26.549 0.343 1.00 78.00 276 GLY A C 1
ATOM 2045 O O . GLY A 1 276 ? 3.346 -27.500 -0.272 1.00 78.00 276 GLY A O 1
ATOM 2046 N N . LYS A 1 277 ? 2.899 -25.313 -0.182 1.00 73.94 277 LYS A N 1
ATOM 2047 C CA . LYS A 1 277 ? 3.508 -25.030 -1.499 1.00 73.94 277 LYS A CA 1
ATOM 2048 C C . LYS A 1 277 ? 5.006 -25.346 -1.547 1.00 73.94 277 LYS A C 1
ATOM 2050 O O . LYS A 1 277 ? 5.505 -25.754 -2.595 1.00 73.94 277 LYS A O 1
ATOM 2055 N N . LYS A 1 278 ? 5.733 -25.169 -0.440 1.00 64.44 278 LYS A N 1
ATOM 2056 C CA . LYS A 1 278 ? 7.171 -25.480 -0.361 1.00 64.44 278 LYS A CA 1
ATOM 2057 C C . LYS A 1 278 ? 7.434 -26.983 -0.236 1.00 64.44 278 LYS A C 1
ATOM 2059 O O . LYS A 1 278 ? 8.464 -27.443 -0.722 1.00 64.44 278 LYS A O 1
ATOM 2064 N N . GLU A 1 279 ? 6.512 -27.738 0.358 1.00 55.44 279 GLU A N 1
ATOM 2065 C CA . GLU A 1 279 ? 6.599 -29.202 0.455 1.00 55.44 279 GLU A CA 1
ATOM 2066 C C . GLU A 1 279 ? 6.252 -29.896 -0.869 1.00 55.44 279 GLU A C 1
ATOM 2068 O O . GLU A 1 279 ? 6.992 -30.775 -1.301 1.00 55.44 279 GLU A O 1
ATOM 2073 N N . VAL A 1 280 ? 5.208 -29.443 -1.574 1.00 57.06 280 VAL A N 1
ATOM 2074 C CA . VAL A 1 280 ? 4.796 -30.012 -2.876 1.00 57.06 280 VAL A CA 1
ATOM 2075 C C . VAL A 1 280 ? 5.792 -29.684 -4.003 1.00 57.06 280 VAL A C 1
ATOM 2077 O O . VAL A 1 280 ? 5.895 -30.425 -4.976 1.00 57.06 280 VAL A O 1
ATOM 2080 N N . SER A 1 281 ? 6.564 -28.599 -3.875 1.00 57.75 281 SER A N 1
ATOM 2081 C CA . SER A 1 281 ? 7.573 -28.191 -4.867 1.00 57.75 281 SER A CA 1
ATOM 2082 C C . SER A 1 281 ? 8.912 -28.942 -4.740 1.00 57.75 281 SER A C 1
ATOM 2084 O O . SER A 1 281 ? 9.769 -28.816 -5.612 1.00 57.75 281 SER A O 1
ATOM 2086 N N . LYS A 1 282 ? 9.123 -29.757 -3.693 1.00 44.81 282 LYS A N 1
ATOM 2087 C CA . LYS A 1 282 ? 10.273 -30.675 -3.650 1.00 44.81 282 LYS A CA 1
ATOM 2088 C C . LYS A 1 282 ? 9.966 -31.913 -4.507 1.00 44.81 282 LYS A C 1
ATOM 2090 O O . LYS A 1 282 ? 9.158 -32.737 -4.073 1.00 44.81 282 LYS A O 1
ATOM 2095 N N . PRO A 1 283 ? 10.611 -32.119 -5.673 1.00 45.16 283 PRO A N 1
ATOM 2096 C CA . PRO A 1 283 ? 10.489 -33.389 -6.378 1.00 45.16 283 PRO A CA 1
ATOM 2097 C C . PRO A 1 283 ? 11.082 -34.493 -5.488 1.00 45.16 283 PRO A C 1
ATOM 2099 O O . PRO A 1 283 ? 12.283 -34.504 -5.231 1.00 45.16 283 PRO A O 1
ATOM 2102 N N . GLY A 1 284 ? 10.227 -35.381 -4.970 1.00 54.47 284 GLY A N 1
ATOM 2103 C CA . GLY A 1 284 ? 10.633 -36.553 -4.182 1.00 54.47 284 GLY A CA 1
ATOM 2104 C C . GLY A 1 284 ? 10.060 -36.676 -2.764 1.00 54.47 284 GLY A C 1
ATOM 2105 O O . GLY A 1 284 ? 10.427 -37.619 -2.067 1.00 54.47 284 GLY A O 1
ATOM 2106 N N . PHE A 1 285 ? 9.166 -35.791 -2.308 1.00 50.88 285 PHE A N 1
ATOM 2107 C CA . PHE A 1 285 ? 8.525 -35.970 -0.998 1.00 50.88 285 PHE A CA 1
ATOM 2108 C C . PHE A 1 285 ? 7.318 -36.921 -1.087 1.00 50.88 285 PHE A C 1
ATOM 2110 O O . PHE A 1 285 ? 6.196 -36.501 -1.362 1.00 50.88 285 PHE A O 1
ATOM 2117 N N . CYS A 1 286 ? 7.548 -38.218 -0.856 1.00 52.75 286 CYS A N 1
ATOM 2118 C CA . CYS A 1 286 ? 6.481 -39.129 -0.434 1.00 52.75 286 CYS A CA 1
ATOM 2119 C C . CYS A 1 286 ? 6.231 -38.917 1.067 1.00 52.75 286 CYS A C 1
ATOM 2121 O O . CYS A 1 286 ? 7.173 -39.081 1.849 1.00 52.75 286 CYS A O 1
ATOM 2123 N N . PRO A 1 287 ? 5.007 -38.572 1.504 1.00 55.19 287 PRO A N 1
ATOM 2124 C CA . PRO A 1 287 ? 4.693 -38.576 2.925 1.00 55.19 287 PRO A CA 1
ATOM 2125 C C . PRO A 1 287 ? 4.788 -40.021 3.450 1.00 55.19 287 PRO A C 1
ATOM 2127 O O . PRO A 1 287 ? 4.353 -40.944 2.756 1.00 55.19 287 PRO A O 1
ATOM 2130 N N . PRO A 1 288 ? 5.347 -40.257 4.650 1.00 53.31 288 PRO A N 1
ATOM 2131 C CA . PRO A 1 288 ? 5.378 -41.591 5.231 1.00 53.31 288 PRO A CA 1
ATOM 2132 C C . PRO A 1 288 ? 3.948 -42.021 5.571 1.00 53.31 288 PRO A C 1
ATOM 2134 O O . PRO A 1 288 ? 3.342 -41.539 6.528 1.00 53.31 288 PRO A O 1
ATOM 2137 N N . HIS A 1 289 ? 3.401 -42.933 4.771 1.00 56.50 289 HIS A N 1
ATOM 2138 C CA . HIS A 1 289 ? 2.171 -43.655 5.073 1.00 56.50 289 HIS A CA 1
ATOM 2139 C C . HIS A 1 289 ? 2.477 -44.726 6.126 1.00 56.50 289 HIS A C 1
ATOM 2141 O O . HIS A 1 289 ? 2.441 -45.900 5.813 1.00 56.50 289 HIS A O 1
ATOM 2147 N N . ASP A 1 290 ? 2.836 -44.331 7.349 1.00 50.56 290 ASP A N 1
ATOM 2148 C CA . ASP A 1 290 ? 3.036 -45.261 8.472 1.00 50.56 290 ASP A CA 1
ATOM 2149 C C . ASP A 1 290 ? 2.883 -44.530 9.815 1.00 50.56 290 ASP A C 1
ATOM 2151 O O . ASP A 1 290 ? 3.822 -44.407 10.602 1.00 50.56 290 ASP A O 1
ATOM 2155 N N . ARG A 1 291 ? 1.683 -43.991 10.072 1.00 49.03 291 ARG A N 1
ATOM 2156 C CA . ARG A 1 291 ? 1.135 -43.797 11.433 1.00 49.03 291 ARG A CA 1
ATOM 2157 C C . ARG A 1 291 ? -0.313 -43.321 11.391 1.00 49.03 291 ARG A C 1
ATOM 2159 O O . ARG A 1 291 ? -0.645 -42.225 11.828 1.00 49.03 291 ARG A O 1
ATOM 2166 N N . TRP A 1 292 ? -1.194 -44.180 10.894 1.00 46.62 292 TRP A N 1
ATOM 2167 C CA . TRP A 1 292 ? -2.562 -44.178 11.402 1.00 46.62 292 TRP A CA 1
ATOM 2168 C C . TRP A 1 292 ? -2.612 -45.192 12.556 1.00 46.62 292 TRP A C 1
ATOM 2170 O O . TRP A 1 292 ? -2.178 -46.329 12.355 1.00 46.62 292 TRP A O 1
ATOM 2180 N N . PRO A 1 293 ? -3.033 -44.816 13.776 1.00 47.38 293 PRO A N 1
ATOM 2181 C CA . PRO A 1 293 ? -3.231 -45.789 14.844 1.00 47.38 293 PRO A CA 1
ATOM 2182 C C . PRO A 1 293 ? -4.304 -46.800 14.404 1.00 47.38 293 PRO A C 1
ATOM 2184 O O . PRO A 1 293 ? -5.281 -46.398 13.773 1.00 47.38 293 PRO A O 1
ATOM 2187 N N . PRO A 1 294 ? -4.146 -48.104 14.688 1.00 43.81 294 PRO A N 1
ATOM 2188 C CA . PRO A 1 294 ? -5.146 -49.083 14.302 1.00 43.81 294 PRO A CA 1
ATOM 2189 C C . PRO A 1 294 ? -6.451 -48.781 15.037 1.00 43.81 294 PRO A C 1
ATOM 2191 O O . PRO A 1 294 ? -6.475 -48.666 16.267 1.00 43.81 294 PRO A O 1
ATOM 2194 N N . ASP A 1 295 ? -7.526 -48.663 14.262 1.00 47.44 295 ASP A N 1
ATOM 2195 C CA . ASP A 1 295 ? -8.893 -48.599 14.754 1.00 47.44 295 ASP A CA 1
ATOM 2196 C C . ASP A 1 295 ? -9.135 -49.755 15.729 1.00 47.44 295 ASP A C 1
ATOM 2198 O O . ASP A 1 295 ? -9.266 -50.919 15.348 1.00 47.44 295 ASP A O 1
ATOM 2202 N N . SER A 1 296 ? -9.221 -49.435 17.014 1.00 46.31 296 SER A N 1
ATOM 2203 C CA . SER A 1 296 ? -9.825 -50.316 18.001 1.00 46.31 296 SER A CA 1
ATOM 2204 C C . SER A 1 296 ? -10.738 -49.483 18.889 1.00 46.31 296 SER A C 1
ATOM 2206 O O . SER A 1 296 ? -10.326 -48.497 19.490 1.00 46.31 296 SER A O 1
ATOM 2208 N N . HIS A 1 297 ? -12.000 -49.915 18.939 1.00 47.16 297 HIS A N 1
ATOM 2209 C CA . HIS A 1 297 ? -13.099 -49.404 19.765 1.00 47.16 297 HIS A CA 1
ATOM 2210 C C . HIS A 1 297 ? -13.994 -48.299 19.185 1.00 47.16 297 HIS A C 1
ATOM 2212 O O . HIS A 1 297 ? -14.258 -47.301 19.842 1.00 47.16 297 HIS A O 1
ATOM 2218 N N . VAL A 1 298 ? -14.656 -48.576 18.054 1.00 44.66 298 VAL A N 1
ATOM 2219 C CA . VAL A 1 298 ? -16.045 -48.107 17.856 1.00 44.66 298 VAL A CA 1
ATOM 2220 C C . VAL A 1 298 ? -16.921 -49.254 17.349 1.00 44.66 298 VAL A C 1
ATOM 2222 O O . VAL A 1 298 ? -17.391 -49.291 16.218 1.00 44.66 298 VAL A O 1
ATOM 2225 N N . SER A 1 299 ? -17.161 -50.225 18.226 1.00 44.31 299 SER A N 1
ATOM 2226 C CA . SER A 1 299 ? -18.202 -51.239 18.047 1.00 44.31 299 SER A CA 1
ATOM 2227 C C . SER A 1 299 ? -19.134 -51.217 19.252 1.00 44.31 299 SER A C 1
ATOM 2229 O O . SER A 1 299 ? -19.062 -52.081 20.127 1.00 44.31 299 SER A O 1
ATOM 2231 N N . ARG A 1 300 ? -19.985 -50.190 19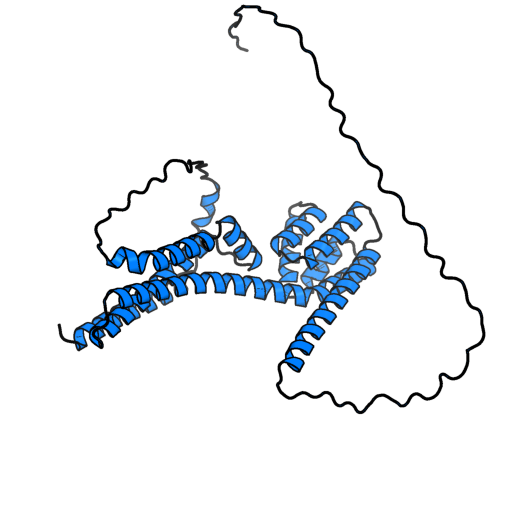.321 1.00 45.31 300 ARG A N 1
ATOM 2232 C CA . ARG A 1 300 ? -21.278 -50.214 20.020 1.00 45.31 300 ARG A CA 1
ATOM 2233 C C . ARG A 1 300 ? -21.964 -48.868 19.830 1.00 45.31 300 ARG A C 1
ATOM 2235 O O . ARG A 1 300 ? -21.558 -47.890 20.433 1.00 45.31 300 ARG A O 1
ATOM 2242 N N . LEU A 1 301 ? -22.968 -48.859 18.956 1.00 44.31 301 LEU A N 1
ATOM 2243 C CA . LEU A 1 301 ? -24.247 -48.134 19.046 1.00 44.31 301 LEU A CA 1
ATOM 2244 C C . LEU A 1 301 ? -24.893 -48.148 17.653 1.00 44.31 301 LEU A C 1
ATOM 2246 O O . LEU A 1 301 ? -25.031 -47.140 16.971 1.00 44.31 301 LEU A O 1
ATOM 2250 N N . ARG A 1 302 ? -25.290 -49.347 17.215 1.00 41.12 302 ARG A N 1
ATOM 2251 C CA . ARG A 1 302 ? -26.214 -49.528 16.094 1.00 41.12 302 ARG A CA 1
ATOM 2252 C C . ARG A 1 302 ? -27.512 -50.093 16.659 1.00 41.12 302 ARG A C 1
ATOM 2254 O O . ARG A 1 302 ? -27.672 -51.303 16.732 1.00 41.12 302 ARG A O 1
ATOM 2261 N N . ARG A 1 303 ? -28.403 -49.211 17.113 1.00 42.88 303 ARG A N 1
ATOM 2262 C CA . ARG A 1 303 ? -29.843 -49.458 17.316 1.00 42.88 303 ARG A CA 1
ATOM 2263 C C . ARG A 1 303 ? -30.535 -48.099 17.413 1.00 42.88 303 ARG A C 1
ATOM 2265 O O . ARG A 1 303 ? -30.306 -47.380 18.375 1.00 42.88 303 ARG A O 1
ATOM 2272 N N . GLY A 1 304 ? -31.367 -47.764 16.426 1.00 35.03 304 GLY A N 1
ATOM 2273 C CA . GLY A 1 304 ? -32.310 -46.650 16.554 1.00 35.03 304 GLY A CA 1
ATOM 2274 C C . GLY A 1 304 ? -32.618 -45.877 15.273 1.00 35.03 304 GLY A C 1
ATOM 2275 O O . GLY A 1 304 ? -32.089 -44.794 15.078 1.00 35.03 304 GLY A O 1
ATOM 2276 N N . SER A 1 305 ? -33.576 -46.401 14.502 1.00 44.16 305 SER A N 1
ATOM 2277 C CA . SER A 1 305 ? -34.625 -45.627 13.807 1.00 44.16 305 SER A CA 1
ATOM 2278 C C . SER A 1 305 ? -34.303 -44.929 12.466 1.00 44.16 305 SER A C 1
ATOM 2280 O O . SER A 1 305 ? -33.574 -43.940 12.432 1.00 44.16 305 SER A O 1
ATOM 2282 N N . PRO A 1 306 ? -34.954 -45.337 11.356 1.00 42.06 306 PRO A N 1
ATOM 2283 C CA . PRO A 1 306 ? -34.942 -44.595 10.100 1.00 42.06 306 PRO A CA 1
ATOM 2284 C C . PRO A 1 306 ? -35.955 -43.440 10.153 1.00 42.06 306 PRO A C 1
ATOM 2286 O O . PRO A 1 306 ? -37.165 -43.662 10.214 1.00 42.06 306 PRO A O 1
ATOM 2289 N N . ARG A 1 307 ? -35.482 -42.191 10.098 1.00 42.81 307 ARG A N 1
ATOM 2290 C CA . ARG A 1 307 ? -36.333 -41.027 9.805 1.00 42.81 307 ARG A CA 1
ATOM 2291 C C . ARG A 1 307 ? -36.071 -40.529 8.386 1.00 42.81 307 ARG A C 1
ATOM 2293 O O . ARG A 1 307 ? -35.081 -39.865 8.115 1.00 42.81 307 ARG A O 1
ATOM 2300 N N . LEU A 1 308 ? -36.998 -40.920 7.511 1.00 41.53 308 LEU A N 1
ATOM 2301 C CA . LEU A 1 308 ? -37.581 -40.159 6.402 1.00 41.53 308 LEU A CA 1
ATOM 2302 C C . LEU A 1 308 ? -36.877 -38.838 6.046 1.00 41.53 308 LEU A C 1
ATOM 2304 O O . LEU A 1 308 ? -37.110 -37.811 6.681 1.00 41.53 308 LEU A O 1
ATOM 2308 N N . TYR A 1 309 ? -36.130 -38.849 4.943 1.00 36.78 309 TYR A N 1
ATOM 2309 C CA . TYR A 1 309 ? -35.804 -37.637 4.196 1.00 36.78 309 TYR A CA 1
ATOM 2310 C C . TYR A 1 309 ? -36.837 -37.487 3.070 1.00 36.78 309 TYR A C 1
ATOM 2312 O O . TYR A 1 309 ? -36.853 -38.263 2.115 1.00 36.78 309 TYR A O 1
ATOM 2320 N N . ARG A 1 310 ? -37.761 -36.533 3.220 1.00 40.56 310 ARG A N 1
ATOM 2321 C CA . ARG A 1 310 ? -38.790 -36.193 2.227 1.00 40.56 310 ARG A CA 1
ATOM 2322 C C . ARG A 1 310 ? -38.296 -34.962 1.448 1.00 40.56 310 ARG A C 1
ATOM 2324 O O . ARG A 1 310 ? -38.031 -33.946 2.089 1.00 40.56 310 ARG A O 1
ATOM 2331 N N . PRO A 1 311 ? -38.147 -35.005 0.113 1.00 41.50 311 PRO A N 1
ATOM 2332 C CA . PRO A 1 311 ? -37.696 -33.846 -0.650 1.00 41.50 311 PRO A CA 1
ATOM 2333 C C . PRO A 1 311 ? -38.833 -32.824 -0.781 1.00 41.50 311 PRO A C 1
ATOM 2335 O O . PRO A 1 311 ? -39.943 -33.159 -1.198 1.00 41.50 311 PRO A O 1
ATOM 2338 N N . VAL A 1 312 ? -38.560 -31.575 -0.397 1.00 47.47 312 VAL A N 1
ATOM 2339 C CA . VAL A 1 312 ? -39.505 -30.456 -0.497 1.00 47.47 312 VAL A CA 1
ATOM 2340 C C . VAL A 1 312 ? -39.590 -29.961 -1.944 1.00 47.47 312 VAL A C 1
ATOM 2342 O O . VAL A 1 312 ? -38.610 -29.912 -2.684 1.00 47.47 312 VAL A O 1
ATOM 2345 N N . HIS A 1 313 ? -40.822 -29.642 -2.321 1.00 43.34 313 HIS A N 1
ATOM 2346 C CA . HIS A 1 313 ? -41.337 -29.351 -3.648 1.00 43.34 313 HIS A CA 1
ATOM 2347 C C . HIS A 1 313 ? -40.628 -28.234 -4.433 1.00 43.34 313 HIS A C 1
ATOM 2349 O O . HIS A 1 313 ? -40.303 -27.168 -3.915 1.00 43.34 313 HIS A O 1
ATOM 2355 N N . ARG A 1 314 ? -40.541 -28.467 -5.753 1.00 39.59 314 ARG A N 1
ATOM 2356 C CA . ARG A 1 314 ? -40.376 -27.459 -6.811 1.00 39.59 314 ARG A CA 1
ATOM 2357 C C . ARG A 1 314 ? -41.469 -26.387 -6.714 1.00 39.59 314 ARG A C 1
ATOM 2359 O O . ARG A 1 314 ? -42.652 -26.718 -6.764 1.00 39.59 314 ARG A O 1
ATOM 2366 N N . LEU A 1 315 ? -41.073 -25.116 -6.698 1.00 50.03 315 LEU A N 1
ATOM 2367 C CA . LEU A 1 315 ? -41.959 -23.987 -6.999 1.00 50.03 315 LEU A CA 1
ATOM 2368 C C . LEU A 1 315 ? -42.032 -23.756 -8.524 1.00 50.03 315 LEU A C 1
ATOM 2370 O O . LEU A 1 315 ? -41.011 -23.882 -9.207 1.00 50.03 315 LEU A O 1
ATOM 2374 N N . PRO A 1 316 ? -43.208 -23.415 -9.083 1.00 50.44 316 PRO A N 1
ATOM 2375 C CA . PRO A 1 316 ? -43.374 -23.194 -10.515 1.00 50.44 316 PRO A CA 1
ATOM 2376 C C . PRO A 1 316 ? -42.951 -21.778 -10.937 1.00 50.44 316 PRO A C 1
ATOM 2378 O O . PRO A 1 316 ? -43.280 -20.780 -10.293 1.00 50.44 316 PRO A O 1
ATOM 2381 N N . ARG A 1 317 ? -42.263 -21.699 -12.083 1.00 42.34 317 ARG A N 1
ATOM 2382 C CA . ARG A 1 317 ? -41.972 -20.459 -12.816 1.00 42.34 317 ARG A CA 1
ATOM 2383 C C . ARG A 1 317 ? -43.284 -19.796 -13.248 1.00 42.34 317 ARG A C 1
ATOM 2385 O O . ARG A 1 317 ? -44.024 -20.369 -14.044 1.00 42.34 317 ARG A O 1
ATOM 2392 N N . ARG A 1 318 ? -43.559 -18.579 -12.769 1.00 40.94 318 ARG A N 1
ATOM 2393 C CA . ARG A 1 318 ? -44.621 -17.725 -13.324 1.00 40.94 318 ARG A CA 1
ATOM 2394 C C . ARG A 1 318 ? -44.095 -16.944 -14.527 1.00 40.94 318 ARG A C 1
ATOM 2396 O O . ARG A 1 318 ? -43.136 -16.186 -14.417 1.00 40.94 318 ARG A O 1
ATOM 2403 N N . HIS A 1 319 ? -44.769 -17.133 -15.659 1.00 45.34 319 HIS A N 1
ATOM 2404 C CA . HIS A 1 319 ? -44.734 -16.257 -16.823 1.00 45.34 319 HIS A CA 1
ATOM 2405 C C . HIS A 1 319 ? -45.135 -14.828 -16.436 1.00 45.34 319 HIS A C 1
ATOM 2407 O O . HIS A 1 319 ? -46.230 -14.617 -15.916 1.00 45.34 319 HIS A O 1
ATOM 2413 N N . VAL A 1 320 ? -44.294 -13.846 -16.764 1.00 48.66 320 VAL A N 1
ATOM 2414 C CA . VAL A 1 320 ? -44.719 -12.446 -16.874 1.00 48.66 320 VAL A CA 1
ATOM 2415 C C . VAL A 1 320 ? -44.829 -12.132 -18.358 1.00 48.66 320 VAL A C 1
ATOM 2417 O O . VAL A 1 320 ? -43.838 -12.081 -19.085 1.00 48.66 320 VAL A O 1
ATOM 2420 N N . GLY A 1 321 ? -46.078 -12.019 -18.804 1.00 39.03 321 GLY A N 1
ATOM 2421 C CA . GLY A 1 321 ? -46.440 -11.668 -20.164 1.00 39.03 321 GLY A CA 1
ATOM 2422 C C . GLY A 1 321 ? -46.112 -10.212 -20.483 1.00 39.03 321 GLY A C 1
ATOM 2423 O O . GLY A 1 321 ? -46.334 -9.308 -19.678 1.00 39.03 321 GLY A O 1
ATOM 2424 N N . ARG A 1 322 ? -45.632 -10.008 -21.712 1.00 44.00 322 ARG A N 1
ATOM 2425 C CA . ARG A 1 322 ? -45.656 -8.725 -22.414 1.00 44.00 322 ARG A CA 1
ATOM 2426 C C . ARG A 1 322 ? -47.095 -8.204 -22.440 1.00 44.00 322 ARG A C 1
ATOM 2428 O O . ARG A 1 322 ? -47.978 -8.873 -22.970 1.00 44.00 322 ARG A O 1
ATOM 2435 N N . ARG A 1 323 ? -47.320 -6.989 -21.945 1.00 40.75 323 ARG A N 1
ATOM 2436 C CA . ARG A 1 323 ? -48.443 -6.160 -22.391 1.00 40.75 323 ARG A CA 1
ATOM 2437 C C . ARG A 1 323 ? -47.908 -4.825 -22.877 1.00 40.75 323 ARG A C 1
ATOM 2439 O O . ARG A 1 323 ? -47.466 -3.994 -22.092 1.00 40.75 323 ARG A O 1
ATOM 2446 N N . GLN A 1 324 ? -47.972 -4.679 -24.197 1.00 41.00 324 GLN A N 1
ATOM 2447 C CA . GLN A 1 324 ? -48.111 -3.408 -24.890 1.00 41.00 324 GLN A CA 1
ATOM 2448 C C . GLN A 1 324 ? -49.210 -2.575 -24.219 1.00 41.00 324 GLN A C 1
ATOM 2450 O O . GLN A 1 324 ? -50.292 -3.088 -23.921 1.00 41.00 324 GLN A O 1
ATOM 2455 N N . ARG A 1 325 ? -48.949 -1.283 -24.038 1.00 39.09 325 ARG A N 1
ATOM 2456 C CA . ARG A 1 325 ? -49.996 -0.266 -24.055 1.00 39.09 325 ARG A CA 1
ATOM 2457 C C . ARG A 1 325 ? -49.551 0.835 -25.001 1.00 39.09 325 ARG A C 1
ATOM 2459 O O . ARG A 1 325 ? -48.577 1.534 -24.748 1.00 39.09 325 ARG A O 1
ATOM 2466 N N . GLU A 1 326 ? -50.269 0.902 -26.105 1.00 35.97 326 GLU A N 1
ATOM 2467 C CA . GLU A 1 326 ? -50.274 1.981 -27.072 1.00 35.97 326 GLU A CA 1
ATOM 2468 C C . GLU A 1 326 ? -51.289 3.069 -26.673 1.00 35.97 326 GLU A C 1
ATOM 2470 O O . GLU A 1 326 ? -52.352 2.750 -26.140 1.00 35.97 326 GLU A O 1
ATOM 2475 N N . HIS A 1 327 ? -50.933 4.310 -27.046 1.00 40.41 327 HIS A N 1
ATOM 2476 C CA . HIS A 1 327 ? -51.769 5.453 -27.477 1.00 40.41 327 HIS A CA 1
ATOM 2477 C C . HIS A 1 327 ? -52.693 6.195 -26.481 1.00 40.41 327 HIS A C 1
ATOM 2479 O O . HIS A 1 327 ? -53.092 5.622 -25.470 1.00 40.41 327 HIS A O 1
ATOM 2485 N N . PRO A 1 328 ? -53.132 7.448 -26.785 1.00 48.16 328 PRO A N 1
ATOM 2486 C CA . PRO A 1 328 ? -52.745 8.414 -27.840 1.00 48.16 328 PRO A CA 1
ATOM 2487 C C . PRO A 1 328 ? -52.469 9.841 -27.284 1.00 48.16 328 PRO A C 1
ATOM 2489 O O . PRO A 1 328 ? -52.548 10.083 -26.083 1.00 48.16 328 PRO A O 1
ATOM 2492 N N . GLY A 1 329 ? -52.108 10.787 -28.162 1.00 35.41 329 GLY A N 1
ATOM 2493 C CA . GLY A 1 329 ? -51.755 12.164 -27.802 1.00 35.41 329 GLY A CA 1
ATOM 2494 C C . GLY A 1 329 ? -52.916 13.161 -27.710 1.00 35.41 329 GLY A C 1
ATOM 2495 O O . GLY A 1 329 ? -54.075 12.780 -27.795 1.00 35.41 329 GLY A O 1
ATOM 2496 N N . LEU A 1 330 ? -52.538 14.434 -27.529 1.00 40.16 330 LEU A N 1
ATOM 2497 C CA . LEU A 1 330 ? -53.191 15.719 -27.859 1.00 40.16 330 LEU A CA 1
ATOM 2498 C C . LEU A 1 330 ? -52.411 16.787 -27.062 1.00 40.16 330 LEU A C 1
ATOM 2500 O O . LEU A 1 330 ? -52.249 16.672 -25.856 1.00 40.16 330 LEU A O 1
ATOM 2504 N N . GLY A 1 331 ? -51.786 17.772 -27.695 1.00 39.06 331 GLY A N 1
ATOM 2505 C CA . GLY A 1 331 ? -52.420 19.080 -27.779 1.00 39.06 331 GLY A CA 1
ATOM 2506 C C . GLY A 1 331 ? -51.360 20.158 -27.993 1.00 39.06 331 GLY A C 1
ATOM 2507 O O . GLY A 1 331 ? -50.479 20.378 -27.170 1.00 39.06 331 GLY A O 1
ATOM 2508 N N . GLN A 1 332 ? -51.450 20.783 -29.155 1.00 41.66 332 GLN A N 1
ATOM 2509 C CA . GLN A 1 332 ? -50.662 21.897 -29.647 1.00 41.66 332 GLN A CA 1
ATOM 2510 C C . GLN A 1 332 ? -51.317 23.199 -29.160 1.00 41.66 332 GLN A C 1
ATOM 2512 O O . GLN A 1 332 ? -52.484 23.418 -29.466 1.00 41.66 332 GLN A O 1
ATOM 2517 N N . THR A 1 333 ? -50.591 24.090 -28.477 1.00 45.44 333 THR A N 1
ATOM 2518 C CA . THR A 1 333 ? -51.002 25.502 -28.347 1.00 45.44 333 THR A CA 1
ATOM 2519 C C . THR A 1 333 ? -49.811 26.450 -28.459 1.00 45.44 333 THR A C 1
ATOM 2521 O O . THR A 1 333 ? -48.870 26.414 -27.670 1.00 45.44 333 THR A O 1
ATOM 2524 N N . ARG A 1 334 ? -49.906 27.304 -29.482 1.00 40.50 334 ARG A N 1
ATOM 2525 C CA . ARG A 1 334 ? -49.160 28.544 -29.732 1.00 40.50 334 ARG A CA 1
ATOM 2526 C C . ARG A 1 334 ? -49.368 29.584 -28.617 1.00 40.50 334 ARG A C 1
ATOM 2528 O O . ARG A 1 334 ? -50.441 29.635 -28.030 1.00 40.50 334 ARG A O 1
ATOM 2535 N N . GLY A 1 335 ? -48.411 30.507 -28.487 1.00 38.75 335 GLY A N 1
ATOM 2536 C CA . GLY A 1 335 ? -48.571 31.824 -27.844 1.00 38.75 335 GLY A CA 1
ATOM 2537 C C . GLY A 1 335 ? -47.248 32.296 -27.227 1.00 38.75 335 GLY A C 1
ATOM 2538 O O . GLY A 1 335 ? -46.864 31.811 -26.178 1.00 38.75 335 GLY A O 1
ATOM 2539 N N . ALA A 1 336 ? -46.375 33.018 -27.931 1.00 40.97 336 ALA A N 1
ATOM 2540 C CA . ALA A 1 336 ? -46.424 34.458 -28.205 1.00 40.97 336 ALA A CA 1
ATOM 2541 C C . ALA A 1 336 ? -46.298 35.368 -26.957 1.00 40.97 336 ALA A C 1
ATOM 2543 O O . ALA A 1 336 ? -47.266 35.597 -26.244 1.00 40.97 336 ALA A O 1
ATOM 2544 N N . ASN A 1 337 ? -45.132 36.029 -26.887 1.00 37.66 337 ASN A N 1
ATOM 2545 C CA . ASN A 1 337 ? -44.947 37.464 -26.623 1.00 37.66 337 ASN A CA 1
ATOM 2546 C C . ASN A 1 337 ? -44.671 37.975 -25.183 1.00 37.66 337 ASN A C 1
ATOM 2548 O O . ASN A 1 337 ? -45.353 37.635 -24.225 1.00 37.66 337 ASN A O 1
ATOM 2552 N N . ARG A 1 338 ? -43.767 38.974 -25.170 1.00 43.91 338 ARG A N 1
ATOM 2553 C CA . ARG A 1 338 ? -43.476 40.052 -24.196 1.00 43.91 338 ARG A CA 1
ATOM 2554 C C . ARG A 1 338 ? -42.405 39.737 -23.148 1.00 43.91 338 ARG A C 1
ATOM 2556 O O . ARG A 1 338 ? -42.596 38.912 -22.272 1.00 43.91 338 ARG A O 1
ATOM 2563 N N . SER A 1 339 ? -41.180 40.256 -23.280 1.00 41.50 339 SER A N 1
ATOM 2564 C CA . SER A 1 339 ? -40.748 41.665 -23.130 1.00 41.50 339 SER A CA 1
ATOM 2565 C C . SER A 1 339 ? -41.075 42.235 -21.747 1.00 41.50 339 SER A C 1
ATOM 2567 O O . SER A 1 339 ? -42.232 42.536 -21.467 1.00 41.50 339 SER A O 1
ATOM 2569 N N . GLY A 1 340 ? -40.054 42.448 -20.913 1.00 40.81 340 GLY A N 1
ATOM 2570 C CA . GLY A 1 340 ? -40.232 43.137 -19.635 1.00 40.81 340 GLY A CA 1
ATOM 2571 C C . GLY A 1 340 ? -39.041 43.028 -18.690 1.00 40.81 340 GLY A C 1
ATOM 2572 O O . GLY A 1 340 ? -39.160 42.439 -17.626 1.00 40.81 340 GLY A O 1
ATOM 2573 N N . SER A 1 341 ? -37.898 43.607 -19.056 1.00 48.94 341 SER A N 1
ATOM 2574 C CA . SER A 1 341 ? -36.858 43.977 -18.089 1.00 48.94 341 SER A CA 1
ATOM 2575 C C . SER A 1 341 ? -37.137 45.382 -17.544 1.00 48.94 341 SER A C 1
ATOM 2577 O O . SER A 1 341 ? -37.244 46.309 -18.354 1.00 48.94 341 SER A O 1
ATOM 2579 N N . PRO A 1 342 ? -37.131 45.599 -16.219 1.00 57.50 342 PRO A N 1
ATOM 2580 C CA . PRO A 1 342 ? -36.859 46.913 -15.662 1.00 57.50 342 PRO A CA 1
ATOM 2581 C C . PRO A 1 342 ? -35.532 46.955 -14.893 1.00 57.50 342 PRO A C 1
ATOM 2583 O O . PRO A 1 342 ? -35.219 46.134 -14.036 1.00 57.50 342 PRO A O 1
ATOM 2586 N N . ARG A 1 343 ? -34.784 47.998 -15.247 1.00 43.28 343 ARG A N 1
ATOM 2587 C CA . ARG A 1 343 ? -33.646 48.642 -14.587 1.00 43.28 343 ARG A CA 1
ATOM 2588 C C . ARG A 1 343 ? -33.695 48.713 -13.046 1.00 43.28 343 ARG A C 1
ATOM 2590 O O . ARG A 1 343 ? -34.698 49.106 -12.471 1.00 43.28 343 ARG A O 1
ATOM 2597 N N . ALA A 1 344 ? -32.506 48.530 -12.465 1.00 47.84 344 ALA A N 1
ATOM 2598 C CA . ALA A 1 344 ? -31.772 49.439 -11.565 1.00 47.84 344 ALA A CA 1
ATOM 2599 C C . ALA A 1 344 ? -32.476 50.134 -10.376 1.00 47.84 344 ALA A C 1
ATOM 2601 O O . ALA A 1 344 ? -33.326 50.996 -10.570 1.00 47.84 344 ALA A O 1
ATOM 2602 N N . ARG A 1 345 ? -31.903 49.954 -9.173 1.00 45.09 345 ARG A N 1
ATOM 2603 C CA . ARG A 1 345 ? -31.396 51.007 -8.248 1.00 45.09 345 ARG A CA 1
ATOM 2604 C C . ARG A 1 345 ? -30.874 50.328 -6.971 1.00 45.09 345 ARG A C 1
ATOM 2606 O O . ARG A 1 345 ? -31.564 49.502 -6.399 1.00 45.09 345 ARG A O 1
ATOM 2613 N N . ARG A 1 346 ? -29.599 50.517 -6.611 1.00 47.12 346 ARG A N 1
ATOM 2614 C CA . ARG A 1 346 ? -29.146 51.451 -5.556 1.00 47.12 346 ARG A CA 1
ATOM 2615 C C . ARG A 1 346 ? -30.041 51.451 -4.308 1.00 47.12 346 ARG A C 1
ATOM 2617 O O . ARG A 1 346 ? -31.060 52.139 -4.307 1.00 47.12 346 ARG A O 1
ATOM 2624 N N . ARG A 1 347 ? -29.549 50.842 -3.233 1.00 53.19 347 ARG A N 1
ATOM 2625 C CA . ARG A 1 347 ? -29.150 51.549 -2.010 1.00 53.19 347 ARG A CA 1
ATOM 2626 C C . ARG A 1 347 ? -28.065 50.763 -1.299 1.00 53.19 347 ARG A C 1
ATOM 2628 O O . ARG A 1 347 ? -28.091 49.523 -1.437 1.00 53.19 347 ARG A O 1
#

Organism: NCBI:txid1300344

Foldseek 3Di:
DDLVVLLVVLCVLLVVLVVVLVVVVVPPDDDPPVVPPPPDDDDDPDDPPPPPDDDPPDDPPLCVVCVVVVVVLVVVVVVVCQDLVRLVLLCLLLVHPDHSVNLVVQLVSLLVSQLSVLLSVLSVCVSVDVDDVSVSVVSSVVSSSVSNVVSVVVSNVSSVVQLVFLLLQVLVLLVQLLVCVVVVHDNLRSLVVSLVPDDGSNSVLSVVLNVCVVVPDPNLRSQCVSCSSNVHPLSNVLSVQLSVCVVVVPSSSVSSVVSSVVSVVVSVVVVVVVVVVVQVPPPPDDDPPPDDDDDDDDPDDPDDDDDDDDDDDDDDDDDDDDDDDDDDDDDDDDDDDDDDDDDDDDD

Sequence (347 aa):
MTPAALGALVGLIAGLGLVLVASGVRRRRISLDERLAPTLRPRDRRSALLRDSDVPRTLGPLERLLAPVVVDVADWFERLGSSRADVQRRLERAGLPDSVEQFRARQLVWTTAALAVGLALALLLAATRDSPPVVLAVLVLIVGAVGFVLCDQQLTAAARRREEQMLAEFPTVAELLALAVTAGEGPVPALERVAATARGELSDELAAMLADVRAGTPIVGALHAMADRTGLATLTRFSEGVAVALERGTPLADVLRAQAQDVREAGRRALMEAGGKKEVSKPGFCPPHDRWPPDSHVSRLRRGSPRLYRPVHRLPRRHVGRRQREHPGLGQTRGANRSGSPRARRR

Secondary structure (DSSP, 8-state):
--HHHHHHHHHHHHHHHHHHHHHHHHT-S--GGGGSGGG--------TT----------TTHHHHHHHHHHHHHHHHHHH---HHHHHHHHHHTT----HHHHHHHHHHHHHHHHHHHHHHHHHHHHHS---HHHHHHHHHHHHHHHHHHHHHHHHHHHHHHHHHHHHHHHHHHHHHHHHHHTT--HHHHHHHHHHH--SHHHHHHHHHHHHHHTT--HHHHHHHHHHHHT-HHHHHHHHHHHHHHHHT--HHHHHHHHHHHHHHHHHHHHHHHHHHHHHTSTT-------PPP---------------PPPPPPPPPP----------------------------

Radius of gyration: 33.69 Å; chains: 1; bounding box: 93×103×77 Å

pLDDT: mean 71.01, std 20.39, range [32.97, 96.81]